Protein AF-A0A183UUK5-F1 (afdb_monomer_lite)

Radius of gyration: 87.56 Å; chains: 1; bounding box: 148×30×234 Å

Organism: Toxocara canis (NCBI:txid6265)

Sequence (221 aa):
MSVSIHEMRNRLSPSQFQLQRLLDAFEKEQKSYGDESKRSIQVLEDKCKQFADKQAILQTTLAERDAEIQALKAQLHDQITLKEQLRRTETKLDMQILENKSKADQIRVLTEQAEVVKKQHESEIRQKEELAKKQADLDKCSNFHDEILKAEQRIEEIRLERDEVRSTLSKVPTCVICLDKRPQMLYMPCSHFICCEGCGNRFDHCPTCRQKICGKITVYQ

Secondary structure (DSSP, 8-state):
----TTSTTS---HHHHHHHHHHHHHHHHHHHHHHHHHHHHHHHHHHHHHHHHHHHHHHHHHHHHHHHHHHHHHHHHHHHHHHHHHHHHHHHHHHHHHHHHHHHHHHHHHHHHHHHHHHHHHHHHHHHHHHHHHHHHHHHHHHHHHHHHHHHHHHHHHHHHHHHHHHHHHTS---TTTSSSPP-EEEETTTEEEE-HHHHTT-SB-TTT-PBPSEEEEPP-

Foldseek 3Di:
DDDDPVPVVPDDDPVRVVVVVVVVVVVVVVVVVVVVVVVVVVVVVVVVVVVVVVVVVVVVVVVVVVVVVVVVVVVVVVVVVVVVVVVVVVVVVVVVVVVVVVVVVVVVVVVVVVVVVVVVVVVVVVVVVVVVVVVVVVVVVVVVVVVVVVVVVVVVVVVVVVVVVVVVVVPQQAAPPPSPHHFFKAFPPVRDRHHHPVPPVPDQADPPPRHGGPDIGGHDD

Structure (mmCIF, N/CA/C/O backbone):
data_AF-A0A183UUK5-F1
#
_entry.id   AF-A0A183UUK5-F1
#
loop_
_atom_site.group_PDB
_atom_site.id
_atom_site.type_symbol
_atom_site.label_atom_id
_atom_site.label_alt_id
_atom_site.label_comp_id
_atom_site.label_asym_id
_atom_site.label_entity_id
_atom_site.label_seq_id
_atom_site.pdbx_PDB_ins_code
_atom_site.Cartn_x
_atom_site.Cartn_y
_atom_site.Cartn_z
_atom_site.occupancy
_atom_site.B_iso_or_equiv
_atom_site.auth_seq_id
_atom_site.auth_comp_id
_atom_site.auth_asym_id
_atom_site.auth_atom_id
_atom_site.pdbx_PDB_model_num
ATOM 1 N N . MET A 1 1 ? 80.970 -22.989 -120.927 1.00 38.00 1 MET A N 1
ATOM 2 C CA . MET A 1 1 ? 81.709 -21.992 -120.128 1.00 38.00 1 MET A CA 1
ATOM 3 C C . MET A 1 1 ? 80.729 -21.346 -119.173 1.00 38.00 1 MET A C 1
ATOM 5 O O . MET A 1 1 ? 79.837 -20.625 -119.592 1.00 38.00 1 MET A O 1
ATOM 9 N N . SER A 1 2 ? 80.829 -21.758 -117.917 1.00 46.56 2 SER A N 1
ATOM 10 C CA . SER A 1 2 ? 80.034 -21.338 -116.770 1.00 46.56 2 SER A CA 1
ATOM 11 C C . SER A 1 2 ? 80.394 -19.914 -116.358 1.00 46.56 2 SER A C 1
ATOM 13 O O . SER A 1 2 ? 81.530 -19.678 -115.955 1.00 46.56 2 SER A O 1
ATOM 15 N N . VAL A 1 3 ? 79.431 -18.997 -116.398 1.00 41.12 3 VAL A N 1
ATOM 16 C CA . VAL A 1 3 ? 79.519 -17.756 -115.622 1.00 41.12 3 VAL A CA 1
ATOM 17 C C . VAL A 1 3 ? 78.605 -17.950 -114.422 1.00 41.12 3 VAL A C 1
ATOM 19 O O . VAL A 1 3 ? 77.384 -18.016 -114.550 1.00 41.12 3 VAL A O 1
ATOM 22 N N . SER A 1 4 ? 79.227 -18.179 -113.269 1.00 44.28 4 SER A N 1
ATOM 23 C CA . SER A 1 4 ? 78.547 -18.439 -112.006 1.00 44.28 4 SER A CA 1
ATOM 24 C C . SER A 1 4 ? 77.639 -17.266 -111.640 1.00 44.28 4 SER A C 1
ATOM 26 O O . SER A 1 4 ? 78.076 -16.119 -111.599 1.00 44.28 4 SER A O 1
ATOM 28 N N . ILE A 1 5 ? 76.403 -17.577 -111.237 1.00 48.94 5 ILE A N 1
ATOM 29 C CA . ILE A 1 5 ? 75.431 -16.663 -110.596 1.00 48.94 5 ILE A CA 1
ATOM 30 C C . ILE A 1 5 ? 76.047 -15.929 -109.377 1.00 48.94 5 ILE A C 1
ATOM 32 O O . ILE A 1 5 ? 75.537 -14.913 -108.911 1.00 48.94 5 ILE A O 1
ATOM 36 N N . HIS A 1 6 ? 77.206 -16.396 -108.904 1.00 47.75 6 HIS A N 1
ATOM 37 C CA . HIS A 1 6 ? 78.015 -15.782 -107.863 1.00 47.75 6 HIS A CA 1
ATOM 38 C C . HIS A 1 6 ? 78.769 -14.493 -108.281 1.00 47.75 6 HIS A C 1
ATOM 40 O O . HIS A 1 6 ? 79.137 -13.718 -107.399 1.00 47.75 6 HIS A O 1
ATOM 46 N N . GLU A 1 7 ? 78.968 -14.205 -109.577 1.00 45.00 7 GLU A N 1
ATOM 47 C CA . GLU A 1 7 ? 79.716 -13.015 -110.044 1.00 45.00 7 GLU A CA 1
ATOM 48 C C . GLU A 1 7 ? 78.840 -11.798 -110.396 1.00 45.00 7 GLU A C 1
ATOM 50 O O . GLU A 1 7 ? 79.338 -10.673 -110.426 1.00 45.00 7 GLU A O 1
ATOM 55 N N . MET A 1 8 ? 77.523 -11.960 -110.574 1.00 43.97 8 MET A N 1
ATOM 56 C CA . MET A 1 8 ? 76.613 -10.818 -110.799 1.00 43.97 8 MET A CA 1
ATOM 57 C C . MET A 1 8 ? 76.256 -10.048 -109.521 1.00 43.97 8 MET A C 1
ATOM 59 O O . MET A 1 8 ? 75.675 -8.969 -109.593 1.00 43.97 8 MET A O 1
ATOM 63 N N . ARG A 1 9 ? 76.629 -10.557 -108.340 1.00 50.81 9 ARG A N 1
ATOM 64 C CA . ARG A 1 9 ? 76.385 -9.870 -107.063 1.00 50.81 9 ARG A CA 1
ATOM 65 C C . ARG A 1 9 ? 77.371 -8.736 -106.760 1.00 50.81 9 ARG A C 1
ATOM 67 O O . ARG A 1 9 ? 77.184 -8.063 -105.756 1.00 50.81 9 ARG A O 1
ATOM 74 N N . ASN A 1 10 ? 78.395 -8.513 -107.593 1.00 55.62 10 ASN A N 1
ATOM 75 C CA . ASN A 1 10 ? 79.552 -7.700 -107.202 1.00 55.62 10 ASN A CA 1
ATOM 76 C C . ASN A 1 10 ? 80.013 -6.644 -108.225 1.00 55.62 10 ASN A C 1
ATOM 78 O O . ASN A 1 10 ? 81.209 -6.474 -108.447 1.00 55.62 10 ASN A O 1
ATOM 82 N N . ARG A 1 11 ? 79.085 -5.879 -108.819 1.00 56.00 11 ARG A N 1
ATOM 83 C CA . ARG A 1 11 ? 79.399 -4.574 -109.444 1.00 56.00 11 ARG A CA 1
ATOM 84 C C . ARG A 1 11 ? 78.270 -3.565 -109.229 1.00 56.00 11 ARG A C 1
ATOM 86 O O . ARG A 1 11 ? 77.665 -3.088 -110.181 1.00 56.00 11 ARG A O 1
ATOM 93 N N . LEU A 1 12 ? 77.989 -3.243 -107.970 1.00 55.25 12 LEU A N 1
ATOM 94 C CA . LEU A 1 12 ? 77.285 -1.999 -107.658 1.00 55.25 12 LEU A CA 1
ATOM 95 C C . LEU A 1 12 ? 78.269 -0.839 -107.883 1.00 55.25 12 LEU A C 1
ATOM 97 O O . LEU A 1 12 ? 79.425 -0.915 -107.455 1.00 55.25 12 LEU A O 1
ATOM 101 N N . SER A 1 13 ? 77.844 0.224 -108.567 1.00 60.91 13 SER A N 1
ATOM 102 C CA . SER A 1 13 ? 78.657 1.441 -108.690 1.00 60.91 13 SER A CA 1
ATOM 103 C C . SER A 1 13 ? 78.898 2.065 -107.300 1.00 60.91 13 SER A C 1
ATOM 105 O O . SER A 1 13 ? 78.091 1.859 -106.388 1.00 60.91 13 SER A O 1
ATOM 107 N N . PRO A 1 14 ? 79.955 2.878 -107.104 1.00 66.56 14 PRO A N 1
ATOM 108 C CA . PRO A 1 14 ? 80.175 3.597 -105.842 1.00 66.56 14 PRO A CA 1
ATOM 109 C C . PRO A 1 14 ? 78.941 4.385 -105.364 1.00 66.56 14 PRO A C 1
ATOM 111 O O . PRO A 1 14 ? 78.671 4.451 -104.167 1.00 66.56 14 PRO A O 1
ATOM 114 N N . SER A 1 15 ? 78.146 4.908 -106.305 1.00 66.88 15 SER A N 1
ATOM 115 C CA . SER A 1 15 ? 76.872 5.582 -106.040 1.00 66.88 15 SER A CA 1
ATOM 116 C C . SER A 1 15 ? 75.741 4.636 -105.600 1.00 66.88 15 SER A C 1
ATOM 118 O O . SER A 1 15 ? 74.946 5.007 -104.741 1.00 66.88 15 SER A O 1
ATOM 120 N N . GLN A 1 16 ? 75.675 3.403 -106.114 1.00 67.62 16 GLN A N 1
ATOM 121 C CA . GLN A 1 16 ? 74.671 2.409 -105.707 1.00 67.62 16 GLN A CA 1
ATOM 122 C C . GLN A 1 16 ? 74.942 1.834 -104.305 1.00 67.62 16 GLN A C 1
ATOM 124 O O . GLN A 1 16 ? 74.002 1.624 -103.543 1.00 67.62 16 GLN A O 1
ATOM 129 N N . PHE A 1 17 ? 76.208 1.645 -103.914 1.00 73.81 17 PHE A N 1
ATOM 130 C CA . PHE A 1 17 ? 76.562 1.258 -102.538 1.00 73.81 17 PHE A CA 1
ATOM 131 C C . PHE A 1 17 ? 76.235 2.351 -101.510 1.00 73.81 17 PHE A C 1
ATOM 133 O O . PHE A 1 17 ? 75.795 2.048 -100.400 1.00 73.81 17 PHE A O 1
ATOM 140 N N . GLN A 1 18 ? 76.446 3.622 -101.866 1.00 77.06 18 GLN A N 1
ATOM 141 C CA . GLN A 1 18 ? 76.052 4.753 -101.021 1.00 77.06 18 GLN A CA 1
ATOM 142 C C . GLN A 1 18 ? 74.531 4.822 -100.848 1.00 77.06 18 GLN A C 1
ATOM 144 O O . GLN A 1 18 ? 74.064 5.010 -99.727 1.00 77.06 18 GLN A O 1
ATOM 149 N N . LEU A 1 19 ? 73.766 4.600 -101.922 1.00 79.25 19 LEU A N 1
ATOM 150 C CA . LEU A 1 19 ? 72.306 4.552 -101.861 1.00 79.25 19 LEU A CA 1
ATOM 151 C C . LEU A 1 19 ? 71.802 3.392 -100.987 1.00 79.25 19 LEU A C 1
ATOM 153 O O . LEU A 1 19 ? 70.944 3.617 -100.141 1.00 79.25 19 LEU A O 1
ATOM 157 N N . GLN A 1 20 ? 72.373 2.188 -101.116 1.00 81.69 20 GLN A N 1
ATOM 158 C CA . GLN A 1 20 ? 71.988 1.042 -100.281 1.00 81.69 20 GLN A CA 1
ATOM 159 C C . GLN A 1 20 ? 72.259 1.297 -98.792 1.00 81.69 20 GLN A C 1
ATOM 161 O O . GLN A 1 20 ? 71.397 1.039 -97.964 1.00 81.69 20 GLN A O 1
ATOM 166 N N . ARG A 1 21 ? 73.411 1.882 -98.433 1.00 84.00 21 ARG A N 1
ATOM 167 C CA . ARG A 1 21 ? 73.708 2.243 -97.033 1.00 84.00 21 ARG A CA 1
ATOM 168 C C . ARG A 1 21 ? 72.746 3.285 -96.466 1.00 84.00 21 ARG A C 1
ATOM 170 O O . ARG A 1 21 ? 72.456 3.242 -95.275 1.00 84.00 21 ARG A O 1
ATOM 177 N N . LEU A 1 22 ? 72.303 4.237 -97.290 1.00 84.56 22 LEU A N 1
ATOM 178 C CA . LEU A 1 22 ? 71.309 5.233 -96.889 1.00 84.56 22 LEU A CA 1
ATOM 179 C C . LEU A 1 22 ? 69.930 4.595 -96.694 1.00 84.56 22 LEU A C 1
ATOM 181 O O . LEU A 1 22 ? 69.265 4.918 -95.716 1.00 84.56 22 LEU A O 1
ATOM 185 N N . LEU A 1 23 ? 69.533 3.664 -97.566 1.00 84.38 23 LEU A N 1
ATOM 186 C CA . LEU A 1 23 ? 68.300 2.888 -97.408 1.00 84.38 23 LEU A CA 1
ATOM 187 C C . LEU A 1 23 ? 68.343 2.023 -96.143 1.00 84.38 23 LEU A C 1
ATOM 189 O O . LEU A 1 23 ? 67.435 2.117 -95.327 1.00 84.38 23 LEU A O 1
ATOM 193 N N . ASP A 1 24 ? 69.430 1.283 -95.908 1.00 86.94 24 ASP A N 1
ATOM 194 C CA . ASP A 1 24 ? 69.596 0.456 -94.705 1.00 86.94 24 ASP A CA 1
ATOM 195 C C . ASP A 1 24 ? 69.591 1.311 -93.418 1.00 86.94 24 ASP A C 1
ATOM 197 O O . ASP A 1 24 ? 69.049 0.907 -92.386 1.00 86.94 24 ASP A O 1
ATOM 201 N N . ALA A 1 25 ? 70.193 2.508 -93.457 1.00 84.88 25 ALA A N 1
ATOM 202 C CA . ALA A 1 25 ? 70.169 3.453 -92.341 1.00 84.88 25 ALA A CA 1
ATOM 203 C C . ALA A 1 25 ? 68.757 4.005 -92.093 1.00 84.88 25 ALA A C 1
ATOM 205 O O . ALA A 1 25 ? 68.321 4.045 -90.944 1.00 84.88 25 ALA A O 1
ATOM 206 N N . PHE A 1 26 ? 68.032 4.362 -93.156 1.00 87.69 26 PHE A N 1
ATOM 207 C CA . PHE A 1 26 ? 66.651 4.832 -93.074 1.00 87.69 26 PHE A CA 1
ATOM 208 C C . PHE A 1 26 ? 65.708 3.739 -92.553 1.00 87.69 26 PHE A C 1
ATOM 210 O O . PHE A 1 26 ? 64.918 3.992 -91.649 1.00 87.69 26 PHE A O 1
ATOM 217 N N . GLU A 1 27 ? 65.837 2.501 -93.035 1.00 87.06 27 GLU A N 1
ATOM 218 C CA . GLU A 1 27 ? 65.074 1.349 -92.538 1.00 87.06 27 GLU A CA 1
ATOM 219 C C . GLU A 1 27 ? 65.375 1.063 -91.060 1.00 87.06 27 GLU A C 1
ATOM 221 O O . GLU A 1 27 ? 64.469 0.769 -90.274 1.00 87.06 27 GLU A O 1
ATOM 226 N N . LYS A 1 28 ? 66.640 1.194 -90.642 1.00 87.88 28 LYS A N 1
ATOM 227 C CA . LYS A 1 28 ? 67.042 1.037 -89.240 1.00 87.88 28 LYS A CA 1
ATOM 228 C C . LYS A 1 28 ? 66.486 2.150 -88.352 1.00 87.88 28 LYS A C 1
ATOM 230 O O . LYS A 1 28 ? 66.013 1.851 -87.255 1.00 87.88 28 LYS A O 1
ATOM 235 N N . GLU A 1 29 ? 66.524 3.404 -88.796 1.00 88.31 29 GLU A N 1
ATOM 236 C CA . GLU A 1 29 ? 65.922 4.533 -88.076 1.00 88.31 29 GLU A CA 1
ATOM 237 C C . GLU A 1 29 ? 64.401 4.396 -87.993 1.00 88.31 29 GLU A C 1
ATOM 239 O O . GLU A 1 29 ? 63.836 4.550 -86.911 1.00 88.31 29 GLU A O 1
ATOM 244 N N . GLN A 1 30 ? 63.739 4.009 -89.085 1.00 89.69 30 GLN A N 1
ATOM 245 C CA . GLN A 1 30 ? 62.299 3.763 -89.118 1.00 89.69 30 GLN A CA 1
ATOM 246 C C . GLN A 1 30 ? 61.900 2.634 -88.159 1.00 89.69 30 GLN A C 1
ATOM 248 O O . GLN A 1 30 ? 60.928 2.767 -87.412 1.00 89.69 30 GLN A O 1
ATOM 253 N N . LYS A 1 31 ? 62.672 1.541 -88.124 1.00 89.06 31 LYS A N 1
ATOM 254 C CA . LYS A 1 31 ? 62.464 0.443 -87.172 1.00 89.06 31 LYS A CA 1
ATOM 255 C C . LYS A 1 31 ? 62.700 0.893 -85.729 1.00 89.06 31 LYS A C 1
ATOM 257 O O . LYS A 1 31 ? 61.863 0.624 -84.875 1.00 89.06 31 LYS A O 1
ATOM 262 N N . SER A 1 32 ? 63.786 1.622 -85.465 1.00 91.06 32 SER A N 1
ATOM 263 C CA . SER A 1 32 ? 64.104 2.154 -84.133 1.00 91.06 32 SER A CA 1
ATOM 264 C C . SER A 1 32 ? 63.022 3.108 -83.621 1.00 91.06 32 SER A C 1
ATOM 266 O O . SER A 1 32 ? 62.626 3.019 -82.461 1.00 91.06 32 SER A O 1
ATOM 268 N N . TYR A 1 33 ? 62.517 3.997 -84.478 1.00 91.19 33 TYR A N 1
ATOM 269 C CA . TYR A 1 33 ? 61.414 4.898 -84.152 1.00 91.19 33 TYR A CA 1
ATOM 270 C C . TYR A 1 33 ? 60.112 4.127 -83.900 1.00 91.19 33 TYR A C 1
ATOM 272 O O . TYR A 1 33 ? 59.405 4.402 -82.931 1.00 91.19 33 TYR A O 1
ATOM 280 N N . GLY A 1 34 ? 59.811 3.123 -84.730 1.00 90.00 34 GLY A N 1
ATOM 281 C CA . GLY A 1 34 ? 58.655 2.248 -84.541 1.00 90.00 34 GLY A CA 1
ATOM 282 C C . GLY A 1 34 ? 58.702 1.470 -83.222 1.00 90.00 34 GLY A C 1
ATOM 283 O O . GLY A 1 34 ? 57.688 1.373 -82.531 1.00 90.00 34 GLY A O 1
ATOM 284 N N . ASP A 1 35 ? 59.871 0.958 -82.838 1.00 92.81 35 ASP A N 1
ATOM 285 C CA . ASP A 1 35 ? 60.064 0.240 -81.575 1.00 92.81 35 ASP A CA 1
ATOM 286 C C . ASP A 1 35 ? 59.966 1.187 -80.361 1.00 92.81 35 ASP A C 1
ATOM 288 O O . ASP A 1 35 ? 59.345 0.840 -79.355 1.00 92.81 35 ASP A O 1
ATOM 292 N N . GLU A 1 36 ? 60.493 2.412 -80.456 1.00 93.19 36 GLU A N 1
ATOM 293 C CA . GLU A 1 36 ? 60.356 3.438 -79.409 1.00 93.19 36 GLU A CA 1
ATOM 294 C C . GLU A 1 36 ? 58.908 3.921 -79.239 1.00 93.19 36 GLU A C 1
ATOM 296 O O . GLU A 1 36 ? 58.420 4.075 -78.115 1.00 93.19 36 GLU A O 1
ATOM 301 N N . SER A 1 37 ? 58.189 4.099 -80.349 1.00 93.31 37 SER A N 1
ATOM 302 C CA . SER A 1 37 ? 56.766 4.444 -80.349 1.00 93.31 37 SER A CA 1
ATOM 303 C C . SER A 1 37 ? 55.929 3.350 -79.681 1.00 93.31 37 SER A C 1
ATOM 305 O O . SER A 1 37 ? 55.140 3.649 -78.785 1.00 93.31 37 SER A O 1
ATOM 307 N N . LYS A 1 38 ? 56.165 2.071 -80.014 1.00 94.31 38 LYS A N 1
ATOM 308 C CA . LYS A 1 38 ? 55.502 0.931 -79.355 1.00 94.31 38 LYS A CA 1
ATOM 309 C C . LYS A 1 38 ? 55.792 0.879 -77.858 1.00 94.31 38 LYS A C 1
ATOM 311 O O . LYS A 1 38 ? 54.866 0.683 -77.077 1.00 94.31 38 LYS A O 1
ATOM 316 N N . ARG A 1 39 ? 57.049 1.091 -77.444 1.00 94.75 39 ARG A N 1
ATOM 317 C CA . ARG A 1 39 ? 57.417 1.163 -76.017 1.00 94.75 39 ARG A CA 1
ATOM 318 C C . ARG A 1 39 ? 56.682 2.298 -75.304 1.00 94.75 39 ARG A C 1
ATOM 320 O O . ARG A 1 39 ? 56.156 2.091 -74.216 1.00 94.75 39 ARG A O 1
ATOM 327 N N . SER A 1 40 ? 56.592 3.466 -75.935 1.00 94.75 40 SER A N 1
ATOM 328 C CA . SER A 1 40 ? 55.885 4.625 -75.381 1.00 94.75 40 SER A CA 1
ATOM 329 C C . SER A 1 40 ? 54.381 4.371 -75.233 1.00 94.75 40 SER A C 1
ATOM 331 O O . SER A 1 40 ? 53.809 4.684 -74.189 1.00 94.75 40 SER A O 1
ATOM 333 N N . ILE A 1 41 ? 53.750 3.758 -76.240 1.00 94.81 41 ILE A N 1
ATOM 334 C CA . ILE A 1 41 ? 52.334 3.364 -76.202 1.00 94.81 41 ILE A CA 1
ATOM 335 C C . ILE A 1 41 ? 52.098 2.340 -75.089 1.00 94.81 41 ILE A C 1
ATOM 337 O O . ILE A 1 41 ? 51.218 2.558 -74.261 1.00 94.81 41 ILE A O 1
ATOM 341 N N . GLN A 1 42 ? 52.930 1.297 -74.989 1.00 95.94 42 GLN A N 1
ATOM 342 C CA . GLN A 1 42 ? 52.806 0.281 -73.939 1.00 95.94 42 GLN A CA 1
ATOM 343 C C . GLN A 1 42 ? 52.870 0.896 -72.533 1.00 95.94 42 GLN A C 1
ATOM 345 O O . GLN A 1 42 ? 52.052 0.574 -71.677 1.00 95.94 42 GLN A O 1
ATOM 350 N N . VAL A 1 43 ? 53.791 1.836 -72.295 1.00 96.44 43 VAL A N 1
ATOM 351 C CA . VAL A 1 43 ? 53.903 2.533 -71.002 1.00 96.44 43 VAL A CA 1
ATOM 352 C C . VAL A 1 43 ? 52.647 3.352 -70.685 1.00 96.44 43 VAL A C 1
ATOM 354 O O . VAL A 1 43 ? 52.238 3.427 -69.524 1.00 96.44 43 VAL A O 1
ATOM 357 N N . LEU A 1 44 ? 52.037 3.994 -71.685 1.00 95.31 44 LEU A N 1
ATOM 358 C CA . LEU A 1 44 ? 50.787 4.733 -71.496 1.00 95.31 44 LEU A CA 1
ATOM 359 C C . LEU A 1 44 ? 49.615 3.787 -71.217 1.00 95.31 44 LEU A C 1
ATOM 361 O O . LEU A 1 44 ? 48.851 4.048 -70.291 1.00 95.31 44 LEU A O 1
ATOM 365 N N . GLU A 1 45 ? 49.509 2.676 -71.944 1.00 96.06 45 GLU A N 1
ATOM 366 C CA . GLU A 1 45 ? 48.494 1.645 -71.707 1.00 96.06 45 GLU A CA 1
ATOM 367 C C . GLU A 1 45 ? 48.604 1.050 -70.299 1.00 96.06 45 GLU A C 1
ATOM 369 O O . GLU A 1 45 ? 47.599 0.934 -69.595 1.00 96.06 45 GLU A O 1
ATOM 374 N N . ASP A 1 46 ? 49.821 0.733 -69.852 1.00 96.31 46 ASP A N 1
ATOM 375 C CA . ASP A 1 46 ? 50.070 0.199 -68.513 1.00 96.31 46 ASP A CA 1
ATOM 376 C C . ASP A 1 46 ? 49.697 1.217 -67.429 1.00 96.31 46 ASP A C 1
ATOM 378 O O . ASP A 1 46 ? 49.086 0.859 -66.420 1.00 96.31 46 ASP A O 1
ATOM 382 N N . LYS A 1 47 ? 49.989 2.508 -67.644 1.00 96.94 47 LYS A N 1
ATOM 383 C CA . LYS A 1 47 ? 49.535 3.580 -66.747 1.00 96.94 47 LYS A CA 1
ATOM 384 C C . LYS A 1 47 ? 48.013 3.687 -66.728 1.00 96.94 47 LYS A C 1
ATOM 386 O O . LYS A 1 47 ? 47.442 3.775 -65.645 1.00 96.94 47 LYS A O 1
ATOM 391 N N . CYS A 1 48 ? 47.351 3.659 -67.884 1.00 96.31 48 CYS A N 1
ATOM 392 C CA . CYS A 1 48 ? 45.890 3.694 -67.972 1.00 96.31 48 CYS A CA 1
ATOM 393 C C . CYS A 1 48 ? 45.248 2.522 -67.219 1.00 96.31 48 CYS A C 1
ATOM 395 O O . CYS A 1 48 ? 44.303 2.746 -66.464 1.00 96.31 48 CYS A O 1
ATOM 397 N N . LYS A 1 49 ? 45.796 1.306 -67.346 1.00 96.62 49 LYS A N 1
ATOM 398 C CA . L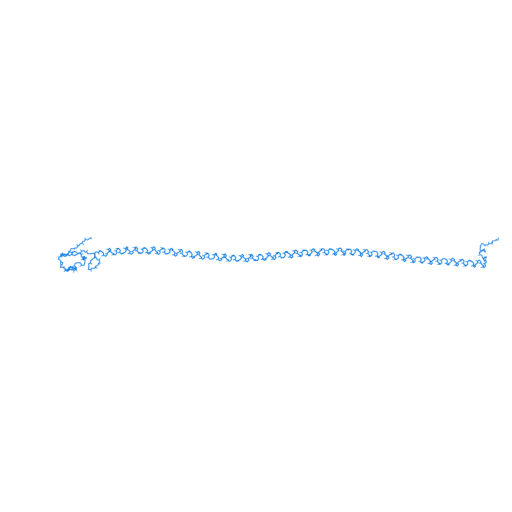YS A 1 49 ? 45.360 0.139 -66.561 1.00 96.62 49 LYS A CA 1
ATOM 399 C C . LYS A 1 49 ? 45.540 0.370 -65.064 1.00 96.62 49 LYS A C 1
ATOM 401 O O . LYS A 1 49 ? 44.579 0.246 -64.319 1.00 96.62 49 LYS A O 1
ATOM 406 N N . GLN A 1 50 ? 46.718 0.822 -64.631 1.00 96.50 50 GLN A N 1
ATOM 407 C CA . GLN A 1 50 ? 46.965 1.124 -63.216 1.00 96.50 50 GLN A CA 1
ATOM 408 C C . GLN A 1 50 ? 46.017 2.196 -62.657 1.00 96.50 50 GLN A C 1
ATOM 410 O O . GLN A 1 50 ? 45.629 2.121 -61.491 1.00 96.50 50 GLN A O 1
ATOM 415 N N . PHE A 1 51 ? 45.655 3.208 -63.450 1.00 97.19 51 PHE A N 1
ATOM 416 C CA . PHE A 1 51 ? 44.657 4.201 -63.049 1.00 97.19 51 PHE A CA 1
ATOM 417 C C . PHE A 1 51 ? 43.264 3.584 -62.922 1.00 97.19 51 PHE A C 1
ATOM 419 O O . PHE A 1 51 ? 42.600 3.843 -61.921 1.00 97.19 51 PHE A O 1
ATOM 426 N N . ALA A 1 52 ? 42.849 2.753 -63.881 1.00 96.38 52 ALA A N 1
ATOM 427 C CA . ALA A 1 52 ? 41.569 2.052 -63.830 1.00 96.38 52 ALA A CA 1
ATOM 428 C C . ALA A 1 52 ? 41.487 1.108 -62.618 1.00 96.38 52 ALA A C 1
ATOM 430 O O . ALA A 1 52 ? 40.502 1.149 -61.885 1.00 96.38 52 ALA A O 1
ATOM 431 N N . ASP A 1 53 ? 42.546 0.343 -62.343 1.00 96.44 53 ASP A N 1
ATOM 432 C CA . ASP A 1 53 ? 42.622 -0.559 -61.190 1.00 96.44 53 ASP A CA 1
ATOM 433 C C . ASP A 1 53 ? 42.536 0.220 -59.871 1.00 96.44 53 ASP A C 1
ATOM 435 O O . ASP A 1 53 ? 41.750 -0.118 -58.986 1.00 96.44 53 ASP A O 1
ATOM 439 N N . LYS A 1 54 ? 43.292 1.322 -59.743 1.00 96.94 54 LYS A N 1
ATOM 440 C CA . LYS A 1 54 ? 43.212 2.206 -58.568 1.00 96.94 54 LYS A CA 1
ATOM 441 C C . LYS A 1 54 ? 41.825 2.819 -58.414 1.00 96.94 54 LYS A C 1
ATOM 443 O O . LYS A 1 54 ? 41.318 2.891 -57.298 1.00 96.94 54 LYS A O 1
ATOM 448 N N . GLN A 1 55 ? 41.212 3.256 -59.511 1.00 97.25 55 GLN A N 1
ATOM 449 C CA . GLN A 1 55 ? 39.863 3.810 -59.498 1.00 97.25 55 GLN A CA 1
ATOM 450 C C . GLN A 1 55 ? 38.837 2.761 -59.055 1.00 97.25 55 GLN A C 1
ATOM 452 O O . GLN A 1 55 ? 37.984 3.077 -58.229 1.00 97.25 55 GLN A O 1
ATOM 457 N N . ALA A 1 56 ? 38.950 1.520 -59.531 1.00 97.19 56 ALA A N 1
ATOM 458 C CA . ALA A 1 56 ? 38.085 0.417 -59.127 1.00 97.19 56 ALA A CA 1
ATOM 459 C C . ALA A 1 56 ? 38.238 0.088 -57.633 1.00 97.19 56 ALA A C 1
ATOM 461 O O . ALA A 1 56 ? 37.239 -0.053 -56.932 1.00 97.19 56 ALA A O 1
ATOM 462 N N . ILE A 1 57 ? 39.473 0.040 -57.117 1.00 97.44 57 ILE A N 1
ATOM 463 C CA . ILE A 1 57 ? 39.729 -0.167 -55.681 1.00 97.44 57 ILE A CA 1
ATOM 464 C C . ILE A 1 57 ? 39.075 0.946 -54.857 1.00 97.44 57 ILE A C 1
ATOM 466 O O . ILE A 1 57 ? 38.352 0.657 -53.907 1.00 97.44 57 ILE A O 1
ATOM 470 N N . LEU A 1 58 ? 39.278 2.211 -55.241 1.00 97.31 58 LEU A N 1
ATOM 471 C CA . LEU A 1 58 ? 38.683 3.351 -54.539 1.00 97.31 58 LEU A CA 1
ATOM 472 C C . LEU A 1 58 ? 37.151 3.311 -54.566 1.00 97.31 58 LEU A C 1
ATOM 474 O O . LEU A 1 58 ? 36.528 3.611 -53.552 1.00 97.31 58 LEU A O 1
ATOM 478 N N . GLN A 1 59 ? 36.540 2.920 -55.687 1.00 97.44 59 GLN A N 1
ATOM 479 C CA . GLN A 1 59 ? 35.086 2.764 -55.791 1.00 97.44 59 GLN A CA 1
ATOM 480 C C . GLN A 1 59 ? 34.558 1.674 -54.855 1.00 97.44 59 GLN A C 1
ATOM 482 O O . GLN A 1 59 ? 33.573 1.904 -54.156 1.00 97.44 59 GLN A O 1
ATOM 487 N N . THR A 1 60 ? 35.233 0.526 -54.786 1.00 97.62 60 THR A N 1
ATOM 488 C CA . THR A 1 60 ? 34.873 -0.550 -53.853 1.00 97.62 60 THR A CA 1
ATOM 489 C C . THR A 1 60 ? 35.006 -0.087 -52.404 1.00 97.62 60 THR A C 1
ATOM 491 O O . THR A 1 60 ? 34.071 -0.242 -51.625 1.00 97.62 60 THR A O 1
ATOM 494 N N . THR A 1 61 ? 36.118 0.563 -52.046 1.00 97.75 61 THR A N 1
ATOM 495 C CA . THR A 1 61 ? 36.318 1.093 -50.689 1.00 97.75 61 THR A CA 1
ATOM 496 C C . THR A 1 61 ? 35.276 2.152 -50.324 1.00 97.75 61 THR A C 1
ATOM 498 O O . THR A 1 61 ? 34.793 2.163 -49.194 1.00 97.75 61 THR A O 1
ATOM 501 N N . LEU A 1 62 ? 34.899 3.034 -51.255 1.00 97.69 62 LEU A N 1
ATOM 502 C CA . LEU A 1 62 ? 33.825 4.006 -51.033 1.00 97.69 62 LEU A CA 1
ATOM 503 C C . LEU A 1 62 ? 32.489 3.306 -50.770 1.00 97.69 62 LEU A C 1
ATOM 505 O O . LEU A 1 62 ? 31.827 3.636 -49.792 1.00 97.69 62 LEU A O 1
ATOM 509 N N . ALA A 1 63 ? 32.136 2.300 -51.574 1.00 97.50 63 ALA A N 1
ATOM 510 C CA . ALA A 1 63 ? 30.906 1.535 -51.384 1.00 97.50 63 ALA A CA 1
ATOM 511 C C . ALA A 1 63 ? 30.874 0.801 -50.029 1.00 97.50 63 ALA A C 1
ATOM 513 O O . ALA A 1 63 ? 29.849 0.804 -49.348 1.00 97.50 63 ALA A O 1
ATOM 514 N N . GLU A 1 64 ? 31.999 0.218 -49.603 1.00 97.94 64 GLU A N 1
ATOM 515 C CA . GLU A 1 64 ? 32.136 -0.409 -48.282 1.00 97.94 64 GLU A CA 1
ATOM 516 C C . GLU A 1 64 ? 31.948 0.603 -47.144 1.00 97.94 64 GLU A C 1
ATOM 518 O O . GLU A 1 64 ? 31.220 0.334 -46.187 1.00 97.94 64 GLU A O 1
ATOM 523 N N . ARG A 1 65 ? 32.569 1.786 -47.250 1.00 98.00 65 ARG A N 1
ATOM 524 C CA . ARG A 1 65 ? 32.429 2.858 -46.253 1.00 98.00 65 ARG A CA 1
ATOM 525 C C . ARG A 1 65 ? 31.009 3.424 -46.214 1.00 98.00 65 ARG A C 1
ATOM 527 O O . ARG A 1 65 ? 30.497 3.683 -45.128 1.00 98.00 65 ARG A O 1
ATOM 534 N N . ASP A 1 66 ? 30.348 3.572 -47.359 1.00 98.00 66 ASP A N 1
ATOM 535 C CA . ASP A 1 66 ? 28.950 4.008 -47.424 1.00 98.00 66 ASP A CA 1
ATOM 536 C C . ASP A 1 66 ? 28.010 2.991 -46.762 1.00 98.00 66 ASP A C 1
ATOM 538 O O . ASP A 1 66 ? 27.120 3.380 -46.000 1.00 98.00 66 ASP A O 1
ATOM 542 N N . ALA A 1 67 ? 28.235 1.693 -46.986 1.00 98.00 67 ALA A N 1
ATOM 543 C CA . ALA A 1 67 ? 27.488 0.631 -46.316 1.00 98.00 67 ALA A CA 1
ATOM 544 C C . ALA A 1 67 ? 27.699 0.659 -44.791 1.00 98.00 67 ALA A C 1
ATOM 546 O O . ALA A 1 67 ? 26.741 0.543 -44.024 1.00 98.00 67 ALA A O 1
ATOM 547 N N . GLU A 1 68 ? 28.934 0.887 -44.339 1.00 98.25 68 GLU A N 1
ATOM 548 C CA . GLU A 1 68 ? 29.269 1.032 -42.919 1.00 98.25 68 GLU A CA 1
ATOM 549 C C . GLU A 1 68 ? 28.576 2.252 -42.286 1.00 98.25 68 GLU A C 1
ATOM 551 O O . GLU A 1 68 ? 27.969 2.141 -41.219 1.00 98.25 68 GLU A O 1
ATOM 556 N N . ILE A 1 69 ? 28.567 3.401 -42.971 1.00 98.00 69 ILE A N 1
ATOM 557 C CA . ILE A 1 69 ? 27.844 4.603 -42.527 1.00 98.00 69 ILE A CA 1
ATOM 558 C C . ILE A 1 69 ? 26.343 4.325 -42.405 1.00 98.00 69 ILE A C 1
ATOM 560 O O . ILE A 1 69 ? 25.712 4.767 -41.442 1.00 98.00 69 ILE A O 1
ATOM 564 N N . GLN A 1 70 ? 25.747 3.614 -43.365 1.00 98.00 70 GLN A N 1
ATOM 565 C CA . GLN A 1 70 ? 24.329 3.251 -43.310 1.00 98.00 70 GLN A CA 1
ATOM 566 C C . GLN A 1 70 ? 24.025 2.326 -42.128 1.00 98.00 70 GLN A C 1
ATOM 568 O O . GLN A 1 70 ? 23.055 2.567 -41.406 1.00 98.00 70 GLN A O 1
ATOM 573 N N . ALA A 1 71 ? 24.877 1.330 -41.877 1.00 98.12 71 ALA A N 1
ATOM 574 C CA . ALA A 1 71 ? 24.737 0.434 -40.733 1.00 98.12 71 ALA A CA 1
ATOM 575 C C . ALA A 1 71 ? 24.830 1.193 -39.399 1.00 98.12 71 ALA A C 1
ATOM 577 O O . ALA A 1 71 ? 23.971 1.028 -38.532 1.00 98.12 71 ALA A O 1
ATOM 578 N N . LEU A 1 72 ? 25.811 2.088 -39.250 1.00 98.00 72 LEU A N 1
ATOM 579 C CA . LEU A 1 72 ? 25.963 2.914 -38.047 1.00 98.00 72 LEU A CA 1
ATOM 580 C C . LEU A 1 72 ? 24.781 3.872 -37.844 1.00 98.00 72 LEU A C 1
ATOM 582 O O . LEU A 1 72 ? 24.334 4.070 -36.715 1.00 98.00 72 LEU A O 1
ATOM 586 N N . LYS A 1 73 ? 24.229 4.443 -38.922 1.00 98.19 73 LYS A N 1
ATOM 587 C CA . LYS A 1 73 ? 23.016 5.276 -38.849 1.00 98.19 73 LYS A CA 1
ATOM 588 C C . LYS A 1 73 ? 21.807 4.483 -38.357 1.00 98.19 73 LYS A C 1
ATOM 590 O O . LYS A 1 73 ? 21.059 4.999 -37.527 1.00 98.19 73 LYS A O 1
ATOM 595 N N . ALA A 1 74 ? 21.627 3.253 -38.838 1.00 97.50 74 ALA A N 1
ATOM 596 C CA . ALA A 1 74 ? 20.559 2.372 -38.370 1.00 97.50 74 ALA A CA 1
ATOM 597 C C . ALA A 1 74 ? 20.726 2.049 -36.876 1.00 97.50 74 ALA A C 1
ATOM 599 O O . ALA A 1 74 ? 19.803 2.265 -36.095 1.00 97.50 74 ALA A O 1
ATOM 600 N N . GLN A 1 75 ? 21.936 1.670 -36.451 1.00 98.06 75 GLN A N 1
ATOM 601 C CA . GLN A 1 75 ? 22.237 1.414 -35.038 1.00 98.06 75 GLN A CA 1
ATOM 602 C C . GLN A 1 75 ? 21.973 2.636 -34.145 1.00 98.06 75 GLN A C 1
ATOM 604 O O . GLN A 1 75 ? 21.411 2.504 -33.058 1.00 98.06 75 GLN A O 1
ATOM 609 N N . LEU A 1 76 ? 22.350 3.838 -34.593 1.00 97.88 76 LEU A N 1
ATOM 610 C CA . LEU A 1 76 ? 22.087 5.071 -33.850 1.00 97.88 76 LEU A CA 1
ATOM 611 C C . LEU A 1 76 ? 20.582 5.336 -33.711 1.00 97.88 76 LEU A C 1
ATOM 613 O O . LEU A 1 76 ? 20.122 5.747 -32.645 1.00 97.88 76 LEU A O 1
ATOM 617 N N . HIS A 1 77 ? 19.807 5.088 -34.768 1.00 97.31 77 HIS A N 1
ATOM 618 C CA . HIS A 1 77 ? 18.354 5.220 -34.729 1.00 97.31 77 HIS A CA 1
ATOM 619 C C . HIS A 1 77 ? 17.713 4.247 -33.727 1.00 97.31 77 HIS A C 1
ATOM 621 O O . HIS A 1 77 ? 16.856 4.651 -32.931 1.00 97.31 77 HIS A O 1
ATOM 627 N N . ASP A 1 78 ? 18.179 2.999 -33.699 1.00 97.44 78 ASP A N 1
ATOM 628 C CA . ASP A 1 78 ? 17.723 1.994 -32.737 1.00 97.44 78 ASP A CA 1
ATOM 629 C C . ASP A 1 78 ? 18.056 2.409 -31.297 1.00 97.44 78 ASP A C 1
ATOM 631 O O . ASP A 1 78 ? 17.197 2.339 -30.416 1.00 97.44 78 ASP A O 1
ATOM 635 N N . GLN A 1 79 ? 19.264 2.931 -31.051 1.00 97.38 79 GLN A N 1
ATOM 636 C CA . GLN A 1 79 ? 19.648 3.448 -29.733 1.00 97.38 79 GLN A CA 1
ATOM 637 C C . GLN A 1 79 ? 18.775 4.624 -29.281 1.00 97.38 79 GLN A C 1
ATOM 639 O O . GLN A 1 79 ? 18.384 4.683 -28.114 1.00 97.38 79 GLN A O 1
ATOM 644 N N . ILE A 1 80 ? 18.443 5.552 -30.183 1.00 97.94 80 ILE A N 1
ATOM 645 C CA . ILE A 1 80 ? 17.533 6.668 -29.880 1.00 97.94 80 ILE A CA 1
ATOM 646 C C . ILE A 1 80 ? 16.153 6.128 -29.488 1.00 97.94 80 ILE A C 1
ATOM 648 O O . ILE A 1 80 ? 15.576 6.572 -28.493 1.00 97.94 80 ILE A O 1
ATOM 652 N N . THR A 1 81 ? 15.650 5.138 -30.227 1.00 97.69 81 THR A N 1
ATOM 653 C CA . THR A 1 81 ? 14.355 4.504 -29.956 1.00 97.69 81 THR A CA 1
ATOM 654 C C . THR A 1 81 ? 14.348 3.793 -28.604 1.00 97.69 81 THR A C 1
ATOM 656 O O . THR A 1 81 ? 13.433 4.002 -27.806 1.00 97.69 81 THR A O 1
ATOM 659 N N . LEU A 1 82 ? 15.388 3.012 -28.301 1.00 97.94 82 LEU A N 1
ATOM 660 C CA . LEU A 1 82 ? 15.553 2.339 -27.010 1.00 97.94 82 LEU A CA 1
ATOM 661 C C . LEU A 1 82 ? 15.635 3.337 -25.852 1.00 97.94 82 LEU A C 1
ATOM 663 O O . LEU A 1 82 ? 14.995 3.140 -24.822 1.00 97.94 82 LEU A O 1
ATOM 667 N N . LYS A 1 83 ? 16.371 4.439 -26.023 1.00 98.19 83 LYS A N 1
ATOM 668 C CA . LYS A 1 83 ? 16.485 5.491 -25.005 1.00 98.19 83 LYS A CA 1
ATOM 669 C C . LYS A 1 83 ? 15.140 6.162 -24.720 1.00 98.19 83 LYS A C 1
ATOM 671 O O . LYS A 1 83 ? 14.818 6.435 -23.567 1.00 98.19 83 LYS A O 1
ATOM 676 N N . GLU A 1 84 ? 14.340 6.404 -25.751 1.00 98.06 84 GLU A N 1
ATOM 677 C CA . GLU A 1 84 ? 12.995 6.960 -25.598 1.00 98.06 84 GLU A CA 1
ATOM 678 C C . GLU A 1 84 ? 12.037 5.959 -24.930 1.00 98.06 84 GLU A C 1
ATOM 680 O O . GLU A 1 84 ? 11.248 6.338 -24.063 1.00 98.06 84 GLU A O 1
ATOM 685 N N . GLN A 1 85 ? 12.127 4.669 -25.267 1.00 98.06 85 GLN A N 1
ATOM 686 C CA . GLN A 1 85 ? 11.381 3.620 -24.564 1.00 98.06 85 GLN A CA 1
ATOM 687 C C . GLN A 1 85 ? 11.759 3.561 -23.080 1.00 98.06 85 GLN A C 1
ATOM 689 O O . GLN A 1 85 ? 10.860 3.550 -22.237 1.00 98.06 85 GLN A O 1
ATOM 694 N N . LEU A 1 86 ? 13.058 3.603 -22.766 1.00 98.19 86 LEU A N 1
ATOM 695 C CA . LEU A 1 86 ? 13.561 3.632 -21.395 1.00 98.19 86 LEU A CA 1
ATOM 696 C C . LEU A 1 86 ? 12.988 4.830 -20.627 1.00 98.19 86 LEU A C 1
ATOM 698 O O . LEU A 1 86 ? 12.374 4.650 -19.577 1.00 98.19 86 LEU A O 1
ATOM 702 N N . ARG A 1 87 ? 13.059 6.033 -21.205 1.00 98.38 87 ARG A N 1
ATOM 703 C CA . ARG A 1 87 ? 12.500 7.252 -20.602 1.00 98.38 87 ARG A CA 1
ATOM 704 C C . ARG A 1 87 ? 11.000 7.130 -20.311 1.00 98.38 87 ARG A C 1
ATOM 706 O O . ARG A 1 87 ? 10.520 7.561 -19.260 1.00 98.38 87 ARG A O 1
ATOM 713 N N . ARG A 1 88 ? 10.234 6.533 -21.232 1.00 98.19 88 ARG A N 1
ATOM 714 C CA . ARG A 1 88 ? 8.797 6.275 -21.030 1.00 98.19 88 ARG A CA 1
ATOM 715 C C . ARG A 1 88 ? 8.558 5.286 -19.896 1.00 98.19 88 ARG A C 1
ATOM 717 O O . ARG A 1 88 ? 7.606 5.466 -19.141 1.00 98.19 88 ARG A O 1
ATOM 724 N N . THR A 1 89 ? 9.378 4.243 -19.782 1.00 97.44 89 THR A N 1
ATOM 725 C CA . THR A 1 89 ? 9.268 3.274 -18.684 1.00 97.44 89 THR A CA 1
ATOM 726 C C . THR A 1 89 ? 9.649 3.876 -17.337 1.00 97.44 89 THR A C 1
ATOM 728 O O . THR A 1 89 ? 8.911 3.668 -16.381 1.00 97.44 89 THR A O 1
ATOM 731 N N . GLU A 1 90 ? 10.706 4.688 -17.274 1.00 98.38 90 GLU A N 1
ATOM 732 C CA . GLU A 1 90 ? 11.109 5.425 -16.069 1.00 98.38 90 GLU A CA 1
ATOM 733 C C . GLU A 1 90 ? 9.975 6.335 -15.591 1.00 98.38 90 GLU A C 1
ATOM 735 O O . GLU A 1 90 ? 9.516 6.209 -14.462 1.00 98.38 90 GLU A O 1
ATOM 740 N N . THR A 1 91 ? 9.408 7.143 -16.494 1.00 97.75 91 THR A N 1
ATOM 741 C CA . THR A 1 91 ? 8.294 8.049 -16.158 1.00 97.75 91 THR A CA 1
ATOM 742 C C . THR A 1 91 ? 7.068 7.289 -15.630 1.00 97.75 91 THR A C 1
ATOM 744 O O . THR A 1 91 ? 6.399 7.736 -14.697 1.00 97.75 91 THR A O 1
ATOM 747 N N . LYS A 1 92 ? 6.751 6.123 -16.213 1.00 98.38 92 LYS A N 1
ATOM 748 C CA . LYS A 1 92 ? 5.656 5.265 -15.728 1.00 98.38 92 LYS A CA 1
ATOM 749 C C . LYS A 1 92 ? 5.950 4.710 -14.337 1.00 98.38 92 LYS A C 1
ATOM 751 O O . LYS A 1 92 ? 5.043 4.675 -13.509 1.00 98.38 92 LYS A O 1
ATOM 756 N N . LEU A 1 93 ? 7.185 4.276 -14.095 1.00 98.19 93 LEU A N 1
ATOM 757 C CA . LEU A 1 93 ? 7.601 3.738 -12.806 1.00 98.19 93 LEU A CA 1
ATOM 758 C C . LEU A 1 93 ? 7.567 4.822 -11.723 1.00 98.19 93 LEU A C 1
ATOM 760 O O . LEU A 1 93 ? 7.015 4.580 -10.655 1.00 98.19 93 LEU A O 1
ATOM 764 N N . ASP A 1 94 ? 8.047 6.029 -12.018 1.00 98.12 94 ASP A N 1
ATOM 765 C CA . ASP A 1 94 ? 7.987 7.173 -11.102 1.00 98.12 94 ASP A CA 1
ATOM 766 C C . ASP A 1 94 ? 6.544 7.516 -10.716 1.00 98.12 94 ASP A C 1
ATOM 768 O O . ASP A 1 94 ? 6.235 7.727 -9.540 1.00 98.12 94 ASP A O 1
ATOM 772 N N . MET A 1 95 ? 5.629 7.507 -11.691 1.00 98.12 95 MET A N 1
ATOM 773 C CA . MET A 1 95 ? 4.205 7.733 -11.439 1.00 98.12 95 MET A CA 1
ATOM 774 C C . MET A 1 95 ? 3.603 6.638 -10.544 1.00 98.12 95 MET A C 1
ATOM 776 O O . MET A 1 95 ? 2.868 6.951 -9.608 1.00 98.12 95 MET A O 1
ATOM 780 N N . GLN A 1 96 ? 3.953 5.368 -10.776 1.00 98.38 96 GLN A N 1
ATOM 781 C CA . GLN A 1 96 ? 3.529 4.253 -9.921 1.00 98.38 96 GLN A CA 1
ATOM 782 C C . GLN A 1 96 ? 4.107 4.352 -8.505 1.00 98.38 96 GLN A C 1
ATOM 784 O O . GLN A 1 96 ? 3.403 4.080 -7.534 1.00 98.38 96 GLN A O 1
ATOM 789 N N . ILE A 1 97 ? 5.370 4.759 -8.363 1.00 98.25 97 ILE A N 1
ATOM 790 C CA . ILE A 1 97 ? 6.005 4.985 -7.059 1.00 98.25 97 ILE A CA 1
ATOM 791 C C . ILE A 1 97 ? 5.262 6.086 -6.301 1.00 98.25 97 ILE A C 1
ATOM 793 O O . ILE A 1 97 ? 4.957 5.913 -5.119 1.00 98.25 97 ILE A O 1
ATOM 797 N N . LEU A 1 98 ? 4.928 7.193 -6.969 1.00 97.88 98 LEU A N 1
ATOM 798 C CA . LEU A 1 98 ? 4.189 8.296 -6.360 1.00 97.88 98 LEU A CA 1
ATOM 799 C C . LEU A 1 98 ? 2.786 7.860 -5.909 1.00 97.88 98 LEU A C 1
ATOM 801 O O . LEU A 1 98 ? 2.374 8.163 -4.788 1.00 97.88 98 LEU A O 1
ATOM 805 N N . GLU A 1 99 ? 2.076 7.109 -6.752 1.00 98.06 99 GLU A N 1
ATOM 806 C CA . GLU A 1 99 ? 0.760 6.558 -6.426 1.00 98.06 99 GLU A CA 1
ATOM 807 C C . GLU A 1 99 ? 0.834 5.596 -5.229 1.00 98.06 99 GLU A C 1
ATOM 809 O O . GLU A 1 99 ? 0.050 5.709 -4.284 1.00 98.06 99 GLU A O 1
ATOM 814 N N . ASN A 1 100 ? 1.811 4.686 -5.220 1.00 97.50 100 ASN A N 1
ATOM 815 C CA . ASN A 1 100 ? 2.021 3.748 -4.119 1.00 97.50 100 ASN A CA 1
ATOM 816 C C . ASN A 1 100 ? 2.387 4.463 -2.815 1.00 97.50 100 ASN A C 1
ATOM 818 O O . ASN A 1 100 ? 1.897 4.078 -1.754 1.00 97.50 100 ASN A O 1
ATOM 822 N N . LYS A 1 101 ? 3.187 5.533 -2.882 1.00 98.25 101 LYS A N 1
ATOM 823 C CA . LYS A 1 101 ? 3.500 6.371 -1.719 1.00 98.25 101 LYS A CA 1
ATOM 824 C C . LYS A 1 101 ? 2.241 7.034 -1.157 1.00 98.25 101 LYS A C 1
ATOM 826 O O . LYS A 1 101 ? 2.014 6.968 0.046 1.00 98.25 101 LYS A O 1
ATOM 831 N N . SER A 1 102 ? 1.385 7.585 -2.023 1.00 98.12 102 SER A N 1
ATOM 832 C CA . SER A 1 102 ? 0.100 8.165 -1.610 1.00 98.12 102 SER A CA 1
ATOM 833 C C . SER A 1 102 ? -0.812 7.129 -0.945 1.00 98.12 102 SER A C 1
ATOM 835 O O . SER A 1 102 ? -1.368 7.393 0.121 1.00 98.12 102 SER A O 1
ATOM 837 N N . LYS A 1 103 ? -0.921 5.923 -1.518 1.00 97.88 103 LYS A N 1
ATOM 838 C CA . LYS A 1 103 ? -1.688 4.815 -0.923 1.00 97.88 103 LYS A CA 1
ATOM 839 C C . LYS A 1 103 ? -1.123 4.393 0.435 1.00 97.88 103 LYS A C 1
ATOM 841 O O . LYS A 1 103 ? -1.890 4.176 1.367 1.00 97.88 103 LYS A O 1
ATOM 846 N N . ALA A 1 104 ? 0.200 4.311 0.572 1.00 97.81 104 ALA A N 1
ATOM 847 C CA . ALA A 1 104 ? 0.847 3.982 1.841 1.00 97.81 104 ALA A CA 1
ATOM 848 C C . ALA A 1 104 ? 0.566 5.040 2.923 1.00 97.81 104 ALA A C 1
ATOM 850 O O . ALA A 1 104 ? 0.248 4.684 4.058 1.00 97.81 104 ALA A O 1
ATOM 851 N N . ASP A 1 105 ? 0.610 6.329 2.570 1.00 98.06 105 ASP A N 1
ATOM 852 C CA . ASP A 1 105 ? 0.247 7.418 3.483 1.00 98.06 105 ASP A CA 1
ATOM 853 C C . ASP A 1 105 ? -1.231 7.337 3.908 1.00 98.06 105 ASP A C 1
ATOM 855 O O . ASP A 1 105 ? -1.535 7.494 5.091 1.00 98.06 105 ASP A O 1
ATOM 859 N N . GLN A 1 106 ? -2.147 7.024 2.982 1.00 98.12 106 GLN A N 1
ATOM 860 C CA . GLN A 1 106 ? -3.568 6.809 3.299 1.00 98.12 106 GLN A CA 1
ATOM 861 C C . GLN A 1 106 ? -3.772 5.638 4.270 1.00 98.12 106 GLN A C 1
ATOM 863 O O . GLN A 1 106 ? -4.505 5.773 5.249 1.00 98.12 106 GLN A O 1
ATOM 868 N N . ILE A 1 107 ? -3.097 4.506 4.039 1.00 98.00 107 ILE A N 1
ATOM 869 C CA . ILE A 1 107 ? -3.156 3.339 4.931 1.00 98.00 107 ILE A CA 1
ATOM 870 C C . ILE A 1 107 ? -2.642 3.700 6.328 1.00 98.00 107 ILE A C 1
ATOM 872 O O . ILE A 1 107 ? -3.264 3.308 7.317 1.00 98.00 107 ILE A O 1
ATOM 876 N N . ARG A 1 108 ? -1.551 4.475 6.431 1.00 98.31 108 ARG A N 1
ATOM 877 C CA . ARG A 1 108 ? -1.012 4.926 7.724 1.00 98.31 108 ARG A CA 1
ATOM 878 C C . ARG A 1 108 ? -2.053 5.727 8.506 1.00 98.31 108 ARG A C 1
ATOM 880 O O . ARG A 1 108 ? -2.330 5.392 9.653 1.00 98.31 108 ARG A O 1
ATOM 887 N N . VAL A 1 109 ? -2.673 6.721 7.869 1.00 98.19 109 VAL A N 1
ATOM 888 C CA . VAL A 1 109 ? -3.698 7.568 8.506 1.00 98.19 109 VAL A CA 1
ATOM 889 C C . VAL A 1 109 ? -4.904 6.743 8.957 1.00 98.19 109 VAL A C 1
ATOM 891 O O . VAL A 1 109 ? -5.360 6.894 10.088 1.00 98.19 109 VAL A O 1
ATOM 894 N N . LEU A 1 110 ? -5.407 5.845 8.106 1.00 98.00 110 LEU A N 1
ATOM 895 C CA . LEU A 1 110 ? -6.539 4.982 8.462 1.00 98.00 110 LEU A CA 1
ATOM 896 C C . LEU A 1 110 ? -6.202 4.038 9.621 1.00 98.00 110 LEU A C 1
ATOM 898 O O . LEU A 1 110 ? -7.045 3.798 10.483 1.00 98.00 110 LEU A O 1
ATOM 902 N N . THR A 1 111 ? -4.969 3.532 9.668 1.00 97.50 111 THR A N 1
ATOM 903 C CA . THR A 1 111 ? -4.497 2.679 10.768 1.00 97.50 111 THR A CA 1
ATOM 904 C C . THR A 1 111 ? -4.456 3.456 12.084 1.00 97.50 111 THR A C 1
ATOM 906 O O . THR A 1 111 ? -5.010 2.993 13.079 1.00 97.50 111 THR A O 1
ATOM 909 N N . GLU A 1 112 ? -3.892 4.667 12.086 1.00 97.88 112 GLU A N 1
ATOM 910 C CA . GLU A 1 112 ? -3.872 5.540 13.269 1.00 97.88 112 GLU A CA 1
ATOM 911 C C . GLU A 1 112 ? -5.295 5.881 13.747 1.00 97.88 112 GLU A C 1
ATOM 913 O O . GLU A 1 112 ? -5.594 5.798 14.940 1.00 97.88 112 GLU A O 1
ATOM 918 N N . GLN A 1 113 ? -6.207 6.199 12.822 1.00 97.94 113 GLN A N 1
ATOM 919 C CA . GLN A 1 113 ? -7.615 6.453 13.144 1.00 97.94 113 GLN A CA 1
ATOM 920 C C . GLN A 1 113 ? -8.295 5.225 13.765 1.00 97.94 113 GLN A C 1
ATOM 922 O O . GLN A 1 113 ? -9.000 5.355 14.768 1.00 97.94 113 GLN A O 1
ATOM 927 N N . ALA A 1 114 ? -8.060 4.030 13.217 1.00 97.44 114 ALA A N 1
ATOM 928 C CA . ALA A 1 114 ? -8.611 2.787 13.750 1.00 97.44 114 ALA A CA 1
ATOM 929 C C . ALA A 1 114 ? -8.103 2.491 15.172 1.00 97.44 114 ALA A C 1
ATOM 931 O O . ALA A 1 114 ? -8.882 2.074 16.032 1.00 97.44 114 ALA A O 1
ATOM 932 N N . GLU A 1 115 ? -6.823 2.750 15.456 1.00 98.00 115 GLU A N 1
ATOM 933 C CA . GLU A 1 115 ? -6.258 2.596 16.801 1.00 98.00 115 GLU A CA 1
ATOM 934 C C . GLU A 1 115 ? -6.886 3.554 17.818 1.00 98.00 115 GLU A C 1
ATOM 936 O O . GLU A 1 115 ? -7.173 3.151 18.951 1.00 98.00 115 GLU A O 1
ATOM 941 N N . VAL A 1 116 ? -7.124 4.812 17.429 1.00 98.00 116 VAL A N 1
ATOM 942 C CA . VAL A 1 116 ? -7.795 5.800 18.287 1.00 98.00 116 VAL A CA 1
ATOM 943 C C . VAL A 1 116 ? -9.212 5.343 18.622 1.00 98.00 116 VAL A C 1
ATOM 945 O O . VAL A 1 116 ? -9.572 5.300 19.801 1.00 98.00 116 VAL A O 1
ATOM 948 N N . VAL A 1 117 ? -9.990 4.937 17.615 1.00 97.75 117 VAL A N 1
ATOM 949 C CA . VAL A 1 117 ? -11.364 4.445 17.808 1.00 97.75 117 VAL A CA 1
ATOM 950 C C . VAL A 1 117 ? -11.377 3.203 18.697 1.00 97.75 117 VAL A C 1
ATOM 952 O O . VAL A 1 117 ? -12.196 3.107 19.610 1.00 97.75 117 VAL A O 1
ATOM 955 N N . LYS A 1 118 ? -10.435 2.273 18.504 1.00 97.81 118 LYS A N 1
ATOM 956 C CA . LYS A 1 118 ? -10.311 1.080 19.349 1.00 97.81 118 LYS A CA 1
ATOM 957 C C . LYS A 1 118 ? -10.077 1.446 20.817 1.00 97.81 118 LYS A C 1
ATOM 959 O O . LYS A 1 118 ? -10.782 0.944 21.689 1.00 97.81 118 LYS A O 1
ATOM 964 N N . LYS A 1 119 ? -9.131 2.349 21.099 1.00 97.25 119 LYS A N 1
ATOM 965 C CA . LYS A 1 119 ? -8.839 2.810 22.471 1.00 97.25 119 LYS A CA 1
ATOM 966 C C . LYS A 1 119 ? -10.038 3.513 23.110 1.00 97.25 119 LYS A C 1
ATOM 968 O O . LYS A 1 119 ? -10.303 3.303 24.295 1.00 97.25 119 LYS A O 1
ATOM 973 N N . GLN A 1 120 ? -10.756 4.333 22.340 1.00 96.25 120 GLN A N 1
ATOM 974 C CA . GLN A 1 120 ? -11.987 4.984 22.794 1.00 96.25 120 GLN A CA 1
ATOM 975 C C . GLN A 1 120 ? -13.052 3.945 23.150 1.00 96.25 120 GLN A C 1
ATOM 977 O O . GLN A 1 120 ? -13.567 3.964 24.266 1.00 96.25 120 GLN A O 1
ATOM 982 N N . HIS A 1 121 ? -13.299 2.982 22.263 1.00 96.94 121 HIS A N 1
ATOM 983 C CA . HIS A 1 121 ? -14.280 1.926 22.487 1.00 96.94 121 HIS A CA 1
ATOM 984 C C . HIS A 1 121 ? -13.955 1.073 23.724 1.00 96.94 121 HIS A C 1
ATOM 986 O O . HIS A 1 121 ? -14.822 0.833 24.560 1.00 96.94 121 HIS A O 1
ATOM 992 N N . GLU A 1 122 ? -12.691 0.678 23.905 1.00 97.31 122 GLU A N 1
ATOM 993 C CA . GLU A 1 122 ? -12.243 -0.030 25.112 1.00 97.31 122 GLU A CA 1
ATOM 994 C C . GLU A 1 122 ? -12.468 0.797 26.389 1.00 97.31 122 GLU A C 1
ATOM 996 O O . GLU A 1 122 ? -12.822 0.251 27.434 1.00 97.31 122 GLU A O 1
ATOM 1001 N N . SER A 1 123 ? -12.275 2.118 26.325 1.00 96.38 123 SER A N 1
ATOM 1002 C CA . SER A 1 123 ? -12.551 3.015 27.451 1.00 96.38 123 SER A CA 1
ATOM 1003 C C . SER A 1 123 ? -14.044 3.111 27.766 1.00 96.38 123 SER A C 1
ATOM 1005 O O . SER A 1 123 ? -14.418 3.071 28.936 1.00 96.38 123 SER A O 1
ATOM 1007 N N . GLU A 1 124 ? -14.897 3.211 26.747 1.00 97.06 124 GLU A N 1
ATOM 1008 C CA . GLU A 1 124 ? -16.353 3.243 26.916 1.00 97.06 124 GLU A CA 1
ATOM 1009 C C . GLU A 1 124 ? -16.884 1.944 27.524 1.00 97.06 124 GLU A C 1
ATOM 1011 O O . GLU A 1 124 ? -17.727 1.989 28.421 1.00 97.06 124 GLU A O 1
ATOM 1016 N N . ILE A 1 125 ? -16.373 0.790 27.080 1.00 97.31 125 ILE A N 1
ATOM 1017 C CA . ILE A 1 125 ? -16.715 -0.512 27.667 1.00 97.31 125 ILE A CA 1
ATOM 1018 C C . ILE A 1 125 ? -16.359 -0.518 29.156 1.00 97.31 125 ILE A C 1
ATOM 1020 O O . ILE A 1 125 ? -17.231 -0.790 29.980 1.00 97.31 125 ILE A O 1
ATOM 1024 N N . ARG A 1 126 ? -15.125 -0.135 29.517 1.00 96.75 126 ARG A N 1
ATOM 1025 C CA . ARG A 1 126 ? -14.691 -0.070 30.925 1.00 96.75 126 ARG A CA 1
ATOM 1026 C C . ARG A 1 126 ? -15.593 0.831 31.772 1.00 96.75 126 ARG A C 1
ATOM 1028 O O . ARG A 1 126 ? -15.979 0.450 32.874 1.00 96.75 126 ARG A O 1
ATOM 1035 N N . GLN A 1 127 ? -15.961 2.004 31.256 1.00 96.56 127 GLN A N 1
ATOM 1036 C CA . GLN A 1 127 ? -16.860 2.926 31.958 1.00 96.56 127 GLN A CA 1
ATOM 1037 C C . GLN A 1 127 ? -18.260 2.333 32.151 1.00 96.56 127 GLN A C 1
ATOM 1039 O O . GLN A 1 127 ? -18.827 2.442 33.238 1.00 96.56 127 GLN A O 1
ATOM 1044 N N . LYS A 1 128 ? -18.817 1.675 31.126 1.00 96.25 128 LYS A N 1
ATOM 1045 C CA . LYS A 1 128 ? -20.124 1.008 31.223 1.00 96.25 128 LYS A CA 1
ATOM 1046 C C . LYS A 1 128 ? -20.109 -0.141 32.227 1.00 96.25 128 LYS A C 1
ATOM 1048 O O . LYS A 1 128 ? -21.055 -0.271 32.997 1.00 96.25 128 LYS A O 1
ATOM 1053 N N . GLU A 1 129 ? -19.046 -0.938 32.258 1.00 97.00 129 GLU A N 1
ATOM 1054 C CA . GLU A 1 129 ? -18.879 -2.009 33.246 1.00 97.00 129 GLU A CA 1
ATOM 1055 C C . GLU A 1 129 ? -18.792 -1.461 34.677 1.00 97.00 129 GLU A C 1
ATOM 1057 O O . GLU A 1 129 ? -19.390 -2.024 35.595 1.00 97.00 129 GLU A O 1
ATOM 1062 N N . GLU A 1 130 ? -18.083 -0.348 34.886 1.00 96.94 130 GLU A N 1
ATOM 1063 C CA . GLU A 1 130 ? -18.001 0.299 36.198 1.00 96.94 130 GLU A CA 1
ATOM 1064 C C . GLU A 1 130 ? -19.353 0.877 36.638 1.00 96.94 130 GLU A C 1
ATOM 1066 O O . GLU A 1 130 ? -19.758 0.695 37.789 1.00 96.94 130 GLU A O 1
ATOM 1071 N N . LEU A 1 131 ? -20.084 1.523 35.724 1.00 96.19 131 LEU A N 1
ATOM 1072 C CA . LEU A 1 131 ? -21.441 2.009 35.982 1.00 96.19 131 LEU A CA 1
ATOM 1073 C C . LEU A 1 131 ? -22.398 0.862 36.315 1.00 96.19 131 LEU A C 1
ATOM 1075 O O . LEU A 1 131 ? -23.166 0.980 37.265 1.00 96.19 131 LEU A O 1
ATOM 1079 N N . ALA A 1 132 ? -22.316 -0.263 35.601 1.00 96.94 132 ALA A N 1
ATOM 1080 C CA . ALA A 1 132 ? -23.132 -1.442 35.885 1.00 96.94 132 ALA A CA 1
ATOM 1081 C C . ALA A 1 132 ? -22.855 -2.015 37.286 1.00 96.94 132 ALA A C 1
ATOM 1083 O O . ALA A 1 132 ? -23.793 -2.374 37.996 1.00 96.94 132 ALA A O 1
ATOM 1084 N N . LYS A 1 133 ? -21.586 -2.046 37.725 1.00 96.56 133 LYS A N 1
ATOM 1085 C CA . LYS A 1 133 ? -21.227 -2.452 39.096 1.00 96.56 133 LYS A CA 1
ATOM 1086 C C . LYS A 1 133 ? -21.801 -1.498 40.142 1.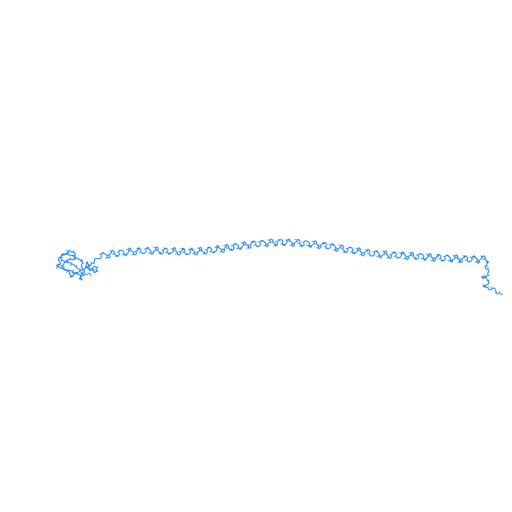00 96.56 133 LYS A C 1
ATOM 1088 O O . LYS A 1 133 ? -22.435 -1.954 41.087 1.00 96.56 133 LYS A O 1
ATOM 1093 N N . LYS A 1 134 ? -21.627 -0.184 39.949 1.00 95.62 134 LYS A N 1
ATOM 1094 C CA . LYS A 1 134 ? -22.177 0.838 40.857 1.00 95.62 134 LYS A CA 1
ATOM 1095 C C . LYS A 1 134 ? -23.699 0.760 40.943 1.00 95.62 134 LYS A C 1
ATOM 1097 O O . LYS A 1 134 ? -24.240 0.883 42.036 1.00 95.62 134 LYS A O 1
ATOM 1102 N N . GLN A 1 135 ? -24.374 0.518 39.820 1.00 96.19 135 GLN A N 1
ATOM 1103 C CA . GLN A 1 135 ? -25.822 0.326 39.798 1.00 96.19 135 GLN A CA 1
ATOM 1104 C C . GLN A 1 135 ? -26.229 -0.912 40.602 1.00 96.19 135 GLN A C 1
ATOM 1106 O O . GLN A 1 135 ? -27.105 -0.817 41.452 1.00 96.19 135 GLN A O 1
ATOM 1111 N N . ALA A 1 136 ? -25.543 -2.043 40.414 1.00 95.44 136 ALA A N 1
ATOM 1112 C CA . ALA A 1 136 ? -25.825 -3.258 41.176 1.00 95.44 136 ALA A CA 1
ATOM 1113 C C . ALA A 1 136 ? -25.620 -3.072 42.691 1.00 95.44 136 ALA A C 1
ATOM 1115 O O . ALA A 1 136 ? -26.359 -3.643 43.491 1.00 95.44 136 ALA A O 1
ATOM 1116 N N . ASP A 1 137 ? -24.626 -2.283 43.106 1.00 95.38 137 ASP A N 1
ATOM 1117 C CA . ASP A 1 137 ? -24.423 -1.956 44.519 1.00 95.38 137 ASP A CA 1
ATOM 1118 C C . ASP A 1 137 ? -25.495 -0.995 45.053 1.00 95.38 137 ASP A C 1
ATOM 1120 O O . ASP A 1 137 ? -25.961 -1.167 46.181 1.00 95.38 137 ASP A O 1
ATOM 1124 N N . LEU A 1 138 ? -25.946 -0.034 44.240 1.00 94.31 138 LEU A N 1
ATOM 1125 C CA . LEU A 1 138 ? -27.057 0.854 44.588 1.00 94.31 138 LEU A CA 1
ATOM 1126 C C . LEU A 1 138 ? -28.360 0.069 44.795 1.00 94.31 138 LEU A C 1
ATOM 1128 O O . LEU A 1 138 ? -29.056 0.292 45.786 1.00 94.31 138 LEU A O 1
ATOM 1132 N N . ASP A 1 139 ? -28.649 -0.891 43.917 1.00 94.62 139 ASP A N 1
ATOM 1133 C CA . ASP A 1 139 ? -29.835 -1.744 44.013 1.00 94.62 139 ASP A CA 1
ATOM 1134 C C . ASP A 1 139 ? -29.811 -2.585 45.306 1.00 94.62 139 ASP A C 1
ATOM 1136 O O . ASP A 1 139 ? -30.828 -2.712 45.990 1.00 94.62 139 ASP A O 1
ATOM 1140 N N . LYS A 1 140 ? -28.638 -3.098 45.716 1.00 94.00 140 LYS A N 1
ATOM 1141 C CA . LYS A 1 140 ? -28.481 -3.784 47.016 1.00 94.00 140 LYS A CA 1
ATOM 1142 C C . LYS A 1 140 ? -28.772 -2.854 48.191 1.00 94.00 140 LYS A C 1
ATOM 1144 O O . LYS A 1 140 ? -29.475 -3.255 49.115 1.00 94.00 140 LYS A O 1
ATOM 1149 N N . CYS A 1 141 ? -28.244 -1.630 48.169 1.00 91.88 141 CYS A N 1
ATOM 1150 C CA . CYS A 1 141 ? -28.508 -0.642 49.216 1.00 91.88 141 CYS A CA 1
ATOM 1151 C C . CYS A 1 141 ? -30.001 -0.305 49.318 1.00 91.88 141 CYS A C 1
ATOM 1153 O O . CYS A 1 141 ? -30.514 -0.200 50.430 1.00 91.88 141 CYS A O 1
ATOM 1155 N N . SER A 1 142 ? -30.700 -0.192 48.184 1.00 91.94 142 SER A N 1
ATOM 1156 C CA . SER A 1 142 ? -32.155 0.001 48.164 1.00 91.94 142 SER A CA 1
ATOM 1157 C C . SER A 1 142 ? -32.883 -1.156 48.850 1.00 91.94 142 SER A C 1
ATOM 1159 O O . SER A 1 142 ? -33.735 -0.922 49.701 1.00 91.94 142 SER A O 1
ATOM 1161 N N . ASN A 1 143 ? -32.498 -2.402 48.558 1.00 91.25 143 ASN A N 1
ATOM 1162 C CA . ASN A 1 143 ? -33.110 -3.574 49.190 1.00 91.25 143 ASN A CA 1
ATOM 1163 C C . ASN A 1 143 ? -32.890 -3.595 50.711 1.00 91.25 143 ASN A C 1
ATOM 1165 O O . ASN A 1 143 ? -33.830 -3.844 51.463 1.00 91.25 143 ASN A O 1
ATOM 1169 N N . PHE A 1 144 ? -31.674 -3.289 51.180 1.00 92.19 144 PHE A N 1
ATOM 1170 C CA . PHE A 1 144 ? -31.406 -3.191 52.619 1.00 92.19 144 PHE A CA 1
ATOM 1171 C C . PHE A 1 144 ? -32.215 -2.077 53.283 1.00 92.19 144 PHE A C 1
ATOM 1173 O O . PHE A 1 144 ? -32.678 -2.247 54.407 1.00 92.19 144 PHE A O 1
ATOM 1180 N N . HIS A 1 145 ? -32.406 -0.947 52.601 1.00 92.06 145 HIS A N 1
ATOM 1181 C CA . HIS A 1 145 ? -33.242 0.133 53.110 1.00 92.06 145 HIS A CA 1
ATOM 1182 C C . HIS A 1 145 ? -34.694 -0.326 53.310 1.00 92.06 145 HIS A C 1
ATOM 1184 O O . HIS A 1 145 ? -35.261 -0.107 54.380 1.00 92.06 145 HIS A O 1
ATOM 1190 N N . ASP A 1 146 ? -35.258 -1.045 52.336 1.00 93.12 146 ASP A N 1
ATOM 1191 C CA . ASP A 1 146 ? -36.610 -1.604 52.434 1.00 93.12 146 ASP A CA 1
ATOM 1192 C C . ASP A 1 146 ? -36.736 -2.640 53.563 1.00 93.12 146 ASP A C 1
ATOM 1194 O O . ASP A 1 146 ? -37.754 -2.695 54.259 1.00 93.12 146 ASP A O 1
ATOM 1198 N N . GLU A 1 147 ? -35.712 -3.473 53.767 1.00 95.12 147 GLU A N 1
ATOM 1199 C CA . GLU A 1 147 ? -35.663 -4.428 54.880 1.00 95.12 147 GLU A CA 1
ATOM 1200 C C . GLU A 1 147 ? -35.597 -3.728 56.242 1.00 95.12 147 GLU A C 1
ATOM 1202 O O . GLU A 1 147 ? -36.314 -4.127 57.164 1.00 95.12 147 GLU A O 1
ATOM 1207 N N . ILE A 1 148 ? -34.796 -2.664 56.365 1.00 95.44 148 ILE A N 1
ATOM 1208 C CA . ILE A 1 148 ? -34.710 -1.848 57.584 1.00 95.44 148 ILE A CA 1
ATOM 1209 C C . ILE A 1 148 ? -36.071 -1.228 57.901 1.00 95.44 148 ILE A C 1
ATOM 1211 O O . ILE A 1 148 ? -36.544 -1.376 59.025 1.00 95.44 148 ILE A O 1
ATOM 1215 N N . LEU A 1 149 ? -36.744 -0.619 56.918 1.00 95.19 149 LEU A N 1
ATOM 1216 C CA . LEU A 1 149 ? -38.069 -0.019 57.115 1.00 95.19 149 LEU A CA 1
ATOM 1217 C C . LEU A 1 149 ? -39.098 -1.044 57.616 1.00 95.19 149 LEU A C 1
ATOM 1219 O O . LEU A 1 149 ? -39.867 -0.762 58.537 1.00 95.19 149 LEU A O 1
ATOM 1223 N N . LYS A 1 150 ? -39.096 -2.261 57.056 1.00 96.25 150 LYS A N 1
ATOM 1224 C CA . LYS A 1 150 ? -39.970 -3.355 57.520 1.00 96.25 150 LYS A CA 1
ATOM 1225 C C . LYS A 1 150 ? -39.628 -3.796 58.943 1.00 96.25 150 LYS A C 1
ATOM 1227 O O . LYS A 1 150 ? -40.529 -4.052 59.742 1.00 96.25 150 LYS A O 1
ATOM 1232 N N . ALA A 1 151 ? -38.340 -3.895 59.270 1.00 95.19 151 ALA A N 1
ATOM 1233 C CA . ALA A 1 151 ? -37.895 -4.256 60.610 1.00 95.19 151 ALA A CA 1
ATOM 1234 C C . ALA A 1 151 ? -38.291 -3.188 61.644 1.00 95.19 151 ALA A C 1
ATOM 1236 O O . ALA A 1 151 ? -38.776 -3.537 62.719 1.00 95.19 151 ALA A O 1
ATOM 1237 N N . GLU A 1 152 ? -38.148 -1.903 61.313 1.00 96.12 152 GLU A N 1
ATOM 1238 C CA . GLU A 1 152 ? -38.571 -0.779 62.155 1.00 96.12 152 GLU A CA 1
ATOM 1239 C C . GLU A 1 152 ? -40.078 -0.808 62.425 1.00 96.12 152 GLU A C 1
ATOM 1241 O O . GLU A 1 152 ? -40.490 -0.719 63.583 1.00 96.12 152 GLU A O 1
ATOM 1246 N N . GLN A 1 153 ? -40.894 -1.020 61.387 1.00 96.56 153 GLN A N 1
ATOM 1247 C CA . GLN A 1 153 ? -42.344 -1.190 61.536 1.00 96.56 153 GLN A CA 1
ATOM 1248 C C . GLN A 1 153 ? -42.676 -2.348 62.483 1.00 96.56 153 GLN A C 1
ATOM 1250 O O . GLN A 1 153 ? -43.459 -2.181 63.418 1.00 96.56 153 GLN A O 1
ATOM 1255 N N . ARG A 1 154 ? -42.021 -3.503 62.308 1.00 96.75 154 ARG A N 1
ATOM 1256 C CA . ARG A 1 154 ? -42.260 -4.671 63.162 1.00 96.75 154 ARG A CA 1
ATOM 1257 C C . ARG A 1 154 ? -41.831 -4.446 64.614 1.00 96.75 154 ARG A C 1
ATOM 1259 O O . ARG A 1 154 ? -42.492 -4.933 65.530 1.00 96.75 154 ARG A O 1
ATOM 1266 N N . ILE A 1 155 ? -40.732 -3.724 64.844 1.00 96.12 155 ILE A N 1
ATOM 1267 C CA . ILE A 1 155 ? -40.289 -3.341 66.193 1.00 96.12 155 ILE A CA 1
ATOM 1268 C C . ILE A 1 155 ? -41.354 -2.483 66.876 1.00 96.12 155 ILE A C 1
ATOM 1270 O O . ILE A 1 155 ? -41.626 -2.693 68.059 1.00 96.12 155 ILE A O 1
ATOM 1274 N N . GLU A 1 156 ? -41.950 -1.539 66.151 1.00 96.75 156 GLU A N 1
ATOM 1275 C CA . GLU A 1 156 ? -42.964 -0.646 66.705 1.00 96.75 156 GLU A CA 1
ATOM 1276 C C . GLU A 1 156 ? -44.269 -1.385 67.033 1.00 96.75 156 GLU A C 1
ATOM 1278 O O . GLU A 1 156 ? -44.810 -1.211 68.124 1.00 96.75 156 GLU A O 1
ATOM 1283 N N . GLU A 1 157 ? -44.711 -2.309 66.177 1.00 96.62 157 GLU A N 1
ATOM 1284 C CA . GLU A 1 157 ? -45.835 -3.209 66.479 1.00 96.62 157 GLU A CA 1
ATOM 1285 C C . GLU A 1 157 ? -45.599 -4.002 67.774 1.00 96.62 157 GLU A C 1
ATOM 1287 O O . GLU A 1 157 ? -46.432 -3.991 68.679 1.00 96.62 157 GLU A O 1
ATOM 1292 N N . ILE A 1 158 ? -44.423 -4.628 67.911 1.00 96.12 158 ILE A N 1
ATOM 1293 C CA . ILE A 1 158 ? -44.063 -5.404 69.109 1.00 96.12 158 ILE A CA 1
ATOM 1294 C C . ILE A 1 158 ? -44.016 -4.514 70.360 1.00 96.12 158 ILE A C 1
ATOM 1296 O O . ILE A 1 158 ? -44.321 -4.977 71.462 1.00 96.12 158 ILE A O 1
ATOM 1300 N N . ARG A 1 159 ? -43.599 -3.247 70.235 1.00 96.31 159 ARG A N 1
ATOM 1301 C CA . ARG A 1 159 ? -43.611 -2.296 71.358 1.00 96.31 159 ARG A CA 1
ATOM 1302 C C . ARG A 1 159 ? -45.033 -2.013 71.824 1.00 96.31 159 ARG A C 1
ATOM 1304 O O . ARG A 1 159 ? -45.281 -2.110 73.023 1.00 96.31 159 ARG A O 1
ATOM 1311 N N . LEU A 1 160 ? -45.948 -1.742 70.897 1.00 95.44 160 LEU A N 1
ATOM 1312 C CA . LEU A 1 160 ? -47.358 -1.498 71.204 1.00 95.44 160 LEU A CA 1
ATOM 1313 C C . LEU A 1 160 ? -48.011 -2.723 71.857 1.00 95.44 160 LEU A C 1
ATOM 1315 O O . LEU A 1 160 ? -48.621 -2.594 72.919 1.00 95.44 160 LEU A O 1
ATOM 1319 N N . GLU A 1 161 ? -47.803 -3.915 71.290 1.00 95.06 161 GLU A N 1
ATOM 1320 C CA . GLU A 1 161 ? -48.279 -5.183 71.863 1.00 95.06 161 GLU A CA 1
ATOM 1321 C C . GLU A 1 161 ? -47.736 -5.392 73.289 1.00 95.06 161 GLU A C 1
ATOM 1323 O O . GLU A 1 161 ? -48.472 -5.740 74.215 1.00 95.06 161 GLU A O 1
ATOM 1328 N N . ARG A 1 162 ? -46.437 -5.139 73.503 1.00 94.94 162 ARG A N 1
ATOM 1329 C CA . ARG A 1 162 ? -45.801 -5.253 74.824 1.00 94.94 162 ARG A CA 1
ATOM 1330 C C . ARG A 1 162 ? -46.404 -4.279 75.830 1.00 94.94 162 ARG A C 1
ATOM 1332 O O . ARG A 1 162 ? -46.630 -4.669 76.977 1.00 94.94 162 ARG A O 1
ATOM 1339 N N . ASP A 1 163 ? -46.621 -3.030 75.441 1.00 93.44 163 ASP A N 1
ATOM 1340 C CA . ASP A 1 163 ? -47.177 -2.008 76.326 1.00 93.44 163 ASP A CA 1
ATOM 1341 C C . ASP A 1 163 ? -48.637 -2.308 76.681 1.00 93.44 163 ASP A C 1
ATOM 1343 O O . ASP A 1 163 ? -49.040 -2.117 77.833 1.00 93.44 163 ASP A O 1
ATOM 1347 N N . GLU A 1 164 ? -49.408 -2.880 75.755 1.00 93.56 164 GLU A N 1
ATOM 1348 C CA . GLU A 1 164 ? -50.756 -3.379 76.024 1.00 93.56 164 GLU A CA 1
ATOM 1349 C C . GLU A 1 164 ? -50.742 -4.545 77.029 1.00 93.56 164 GLU A C 1
ATOM 1351 O O . GLU A 1 164 ? -51.460 -4.514 78.037 1.00 93.56 164 GLU A O 1
ATOM 1356 N N . VAL A 1 165 ? -49.866 -5.537 76.835 1.00 92.81 165 VAL A N 1
ATOM 1357 C CA . VAL A 1 165 ? -49.676 -6.644 77.791 1.00 92.81 165 VAL A CA 1
ATOM 1358 C C . VAL A 1 165 ? -49.221 -6.122 79.158 1.00 92.81 165 VAL A C 1
ATOM 1360 O O . VAL A 1 165 ? -49.718 -6.550 80.198 1.00 92.81 165 VAL A O 1
ATOM 1363 N N . ARG A 1 166 ? -48.309 -5.149 79.197 1.00 91.06 166 ARG A N 1
ATOM 1364 C CA . ARG A 1 166 ? -47.852 -4.536 80.451 1.00 91.06 166 ARG A CA 1
ATOM 1365 C C . ARG A 1 166 ? -48.982 -3.784 81.154 1.00 91.06 166 ARG A C 1
ATOM 1367 O O . ARG A 1 166 ? -49.127 -3.895 82.372 1.00 91.06 166 ARG A O 1
ATOM 1374 N N . SER A 1 167 ? -49.790 -3.041 80.399 1.00 91.00 167 SER A N 1
ATOM 1375 C CA . SER A 1 167 ? -50.955 -2.317 80.910 1.00 91.00 167 SER A CA 1
ATOM 1376 C C . SER A 1 167 ? -51.993 -3.277 81.491 1.00 91.00 167 SER A C 1
ATOM 1378 O O . SER A 1 167 ? -52.457 -3.074 82.615 1.00 91.00 167 SER A O 1
ATOM 1380 N N . THR A 1 168 ? -52.309 -4.366 80.788 1.00 88.69 168 THR A N 1
ATOM 1381 C CA . THR A 1 168 ? -53.226 -5.403 81.288 1.00 88.69 168 THR A CA 1
ATOM 1382 C C . THR A 1 168 ? -52.678 -6.109 82.528 1.00 88.69 168 THR A C 1
ATOM 1384 O O . THR A 1 168 ? -53.414 -6.252 83.504 1.00 88.69 168 THR A O 1
ATOM 1387 N N . LEU A 1 169 ? -51.388 -6.458 82.558 1.00 85.56 169 LEU A N 1
ATOM 1388 C CA . LEU A 1 169 ? -50.757 -7.091 83.718 1.00 85.56 169 LEU A CA 1
ATOM 1389 C C . LEU A 1 169 ? -50.770 -6.178 84.952 1.00 85.56 169 LEU A C 1
ATOM 1391 O O . LEU A 1 169 ? -51.041 -6.647 86.054 1.00 85.56 169 LEU A O 1
ATOM 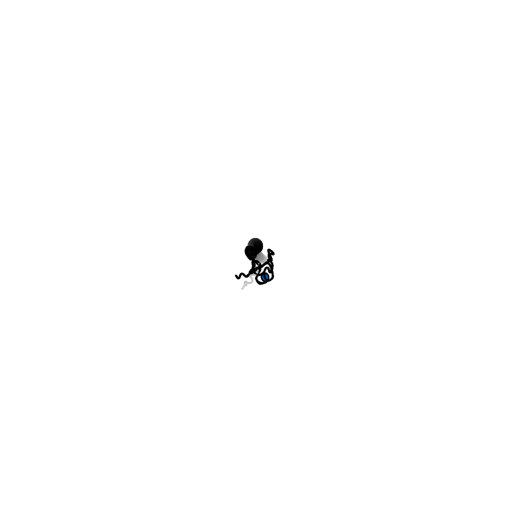1395 N N . SER A 1 170 ? -50.558 -4.869 84.773 1.00 82.25 170 SER A N 1
ATOM 1396 C CA . SER A 1 170 ? -50.611 -3.891 85.872 1.00 82.25 170 SER A CA 1
ATOM 1397 C C . SER A 1 170 ? -51.992 -3.780 86.533 1.00 82.25 170 SER A C 1
ATOM 1399 O O . SER A 1 170 ? -52.091 -3.410 87.700 1.00 82.25 170 SER A O 1
ATOM 1401 N N . LYS A 1 171 ? -53.059 -4.139 85.806 1.00 85.06 171 LYS A N 1
ATOM 1402 C CA . LYS A 1 171 ? -54.439 -4.174 86.312 1.00 85.06 171 LYS A CA 1
ATOM 1403 C C . LYS A 1 171 ? -54.778 -5.476 87.045 1.00 85.06 171 LYS A C 1
ATOM 1405 O O . LYS A 1 171 ? -55.840 -5.550 87.659 1.00 85.06 171 LYS A O 1
ATOM 1410 N N . VAL A 1 172 ? -53.919 -6.499 86.995 1.00 85.50 172 VAL A N 1
ATOM 1411 C CA . VAL A 1 172 ? -54.121 -7.740 87.755 1.00 85.50 172 VAL A CA 1
ATOM 1412 C C . VAL A 1 172 ? -53.831 -7.451 89.232 1.00 85.50 172 VAL A C 1
ATOM 1414 O O . VAL A 1 172 ? -52.698 -7.112 89.571 1.00 85.50 172 VAL A O 1
ATOM 1417 N N . PRO A 1 173 ? -54.819 -7.583 90.136 1.00 83.19 173 PRO A N 1
ATOM 1418 C CA . PRO A 1 173 ? -54.599 -7.317 91.549 1.00 83.19 173 PRO A CA 1
ATOM 1419 C C . PRO A 1 173 ? -53.629 -8.352 92.131 1.00 83.19 173 PRO A C 1
ATOM 1421 O O . PRO A 1 173 ? -53.844 -9.562 92.016 1.00 83.19 173 PRO A O 1
ATOM 1424 N N . THR A 1 174 ? -52.573 -7.871 92.783 1.00 90.88 174 THR A N 1
ATOM 1425 C CA . THR A 1 174 ? -51.595 -8.675 93.527 1.00 90.88 174 THR A CA 1
ATOM 1426 C C . THR A 1 174 ? -51.701 -8.386 95.023 1.00 90.88 174 THR A C 1
ATOM 1428 O O . THR A 1 174 ? -52.256 -7.377 95.460 1.00 90.88 174 THR A O 1
ATOM 1431 N N . CYS A 1 175 ? -51.218 -9.314 95.845 1.00 91.88 175 CYS A N 1
ATOM 1432 C CA . CYS A 1 175 ? -51.185 -9.158 97.287 1.00 91.88 175 CYS A CA 1
ATOM 1433 C C . CYS A 1 175 ? -50.362 -7.922 97.649 1.00 91.88 175 CYS A C 1
ATOM 1435 O O . CYS A 1 175 ? -49.174 -7.874 97.354 1.00 91.88 175 CYS A O 1
ATOM 1437 N N . VAL A 1 176 ? -50.944 -6.989 98.401 1.00 90.94 176 VAL A N 1
ATOM 1438 C CA . VAL A 1 176 ? -50.288 -5.720 98.776 1.00 90.94 176 VAL A CA 1
ATOM 1439 C C . VAL A 1 176 ? -49.067 -5.880 99.695 1.00 90.94 176 VAL A C 1
ATOM 1441 O O . VAL A 1 176 ? -48.436 -4.892 100.050 1.00 90.94 176 VAL A O 1
ATOM 1444 N N . ILE A 1 177 ? -48.751 -7.109 100.117 1.00 92.06 177 ILE A N 1
ATOM 1445 C CA . ILE A 1 177 ? -47.643 -7.421 101.026 1.00 92.06 177 ILE A CA 1
ATOM 1446 C C . ILE A 1 177 ? -46.464 -8.029 100.267 1.00 92.06 177 ILE A C 1
ATOM 1448 O O . ILE A 1 177 ? -45.351 -7.533 100.392 1.00 92.06 177 ILE A O 1
ATOM 1452 N N . CYS A 1 178 ? -46.683 -9.097 99.490 1.00 91.88 178 CYS A N 1
ATOM 1453 C CA . CYS A 1 178 ? -45.603 -9.728 98.724 1.00 91.88 178 CYS A CA 1
ATOM 1454 C C . CYS A 1 178 ? -45.491 -9.237 97.277 1.00 91.88 178 CYS A C 1
ATOM 1456 O O . CYS A 1 178 ? -44.486 -9.524 96.641 1.00 91.88 178 CYS A O 1
ATOM 1458 N N . LEU A 1 179 ? -46.509 -8.539 96.758 1.00 89.56 179 LEU A N 1
ATOM 1459 C CA . LEU A 1 179 ? -46.616 -8.035 95.378 1.00 89.56 179 LEU A CA 1
ATOM 1460 C C . LEU A 1 179 ? -46.485 -9.102 94.276 1.00 89.56 179 LEU A C 1
ATOM 1462 O O . LEU A 1 179 ? -46.335 -8.768 93.107 1.00 89.56 179 LEU A O 1
ATOM 1466 N N . ASP A 1 180 ? -46.586 -10.375 94.650 1.00 88.88 180 ASP A N 1
ATOM 1467 C CA . ASP A 1 180 ? -46.295 -11.519 93.784 1.00 88.88 180 ASP A CA 1
ATOM 1468 C C . ASP A 1 180 ? -47.556 -12.369 93.537 1.00 88.88 180 ASP A C 1
ATOM 1470 O O . ASP A 1 180 ? -48.033 -12.520 92.415 1.00 88.88 180 ASP A O 1
ATOM 1474 N N . LYS A 1 181 ? -48.188 -12.856 94.611 1.00 90.00 181 LYS A N 1
ATOM 1475 C CA . LYS A 1 181 ? -49.363 -13.743 94.531 1.00 90.00 181 LYS A CA 1
ATOM 1476 C C . LYS A 1 181 ? -50.668 -12.955 94.469 1.00 90.00 181 LYS A C 1
ATOM 1478 O O . LYS A 1 181 ? -50.766 -11.894 95.080 1.00 90.00 181 LYS A O 1
ATOM 1483 N N . ARG A 1 182 ? -51.706 -13.493 93.820 1.00 90.69 182 ARG A N 1
ATOM 1484 C CA . ARG A 1 182 ? -53.050 -12.882 93.817 1.00 90.69 182 ARG A CA 1
ATOM 1485 C C . ARG A 1 182 ? -53.636 -12.789 95.237 1.00 90.69 182 ARG A C 1
ATOM 1487 O O . ARG A 1 182 ? -53.371 -13.672 96.060 1.00 90.69 182 ARG A O 1
ATOM 1494 N N . PRO A 1 183 ? -54.426 -11.747 95.553 1.00 91.94 183 PRO A N 1
ATOM 1495 C CA . PRO A 1 183 ? -55.206 -11.713 96.777 1.00 91.94 183 PRO A CA 1
ATOM 1496 C C . PRO A 1 183 ? -56.150 -12.914 96.842 1.00 91.94 183 PRO A C 1
ATOM 1498 O O . PRO A 1 183 ? -56.772 -13.279 95.849 1.00 91.94 183 PRO A O 1
ATOM 1501 N N . GLN A 1 184 ? -56.215 -13.528 98.016 1.00 93.56 184 GLN A N 1
ATOM 1502 C CA . GLN A 1 184 ? -57.072 -14.672 98.333 1.00 93.56 184 GLN A CA 1
ATOM 1503 C C . GLN A 1 184 ? -57.764 -14.489 99.686 1.00 93.56 184 GLN A C 1
ATOM 1505 O O . GLN A 1 184 ? -58.626 -15.277 100.031 1.00 93.56 184 GLN A O 1
ATOM 1510 N N . MET A 1 185 ? -57.425 -13.456 100.459 1.00 90.62 185 MET A N 1
ATOM 1511 C CA . MET A 1 185 ? -57.951 -13.241 101.803 1.00 90.62 185 MET A CA 1
ATOM 1512 C C . MET A 1 185 ? -58.861 -12.019 101.840 1.00 90.62 185 MET A C 1
ATOM 1514 O O . MET A 1 185 ? -58.408 -10.904 101.570 1.00 90.62 185 MET A O 1
ATOM 1518 N N . LEU A 1 186 ? -60.119 -12.233 102.225 1.00 92.44 186 LEU A N 1
ATOM 1519 C CA . LEU A 1 186 ? -61.098 -11.193 102.533 1.00 92.44 186 LEU A CA 1
ATOM 1520 C C . LEU A 1 186 ? -61.158 -10.984 104.052 1.00 92.44 186 LEU A C 1
ATOM 1522 O O . LEU A 1 186 ? -61.415 -11.926 104.807 1.00 92.44 186 LEU A O 1
ATOM 1526 N N . TYR A 1 187 ? -60.925 -9.754 104.509 1.00 93.44 187 TYR A N 1
ATOM 1527 C CA . TYR A 1 187 ? -60.974 -9.408 105.934 1.00 93.44 187 TYR A CA 1
ATOM 1528 C C . TYR A 1 187 ? -62.334 -8.866 106.358 1.00 93.44 187 TYR A C 1
ATOM 1530 O O . TYR A 1 187 ? -62.873 -7.986 105.702 1.00 93.44 187 TYR A O 1
ATOM 1538 N N . MET A 1 188 ? -62.850 -9.309 107.504 1.00 92.62 188 MET A N 1
ATOM 1539 C CA . MET A 1 188 ? -64.130 -8.860 108.06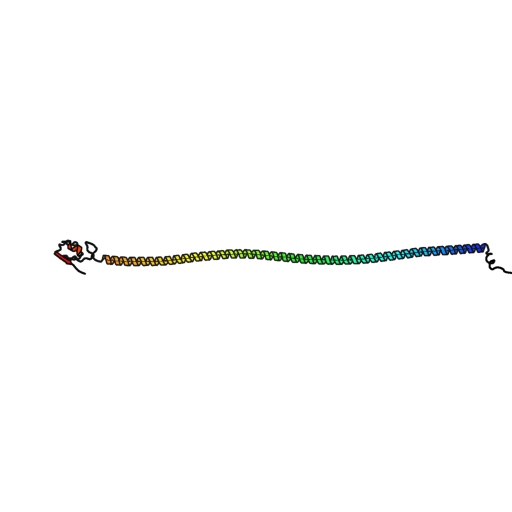1 1.00 92.62 188 MET A CA 1
ATOM 1540 C C . MET A 1 188 ? -63.934 -8.036 109.345 1.00 92.62 188 MET A C 1
ATOM 1542 O O . MET A 1 188 ? -63.061 -8.376 110.149 1.00 92.62 188 MET A O 1
ATOM 1546 N N . PRO A 1 189 ? -64.744 -6.980 109.579 1.00 90.50 189 PRO A N 1
ATOM 1547 C CA . PRO A 1 189 ? -65.889 -6.543 108.762 1.00 90.50 189 PRO A CA 1
ATOM 1548 C C . PRO A 1 189 ? -65.525 -5.582 107.611 1.00 90.50 189 PRO A C 1
ATOM 1550 O O . PRO A 1 189 ? -66.396 -5.200 106.838 1.00 90.50 189 PRO A O 1
ATOM 1553 N N . CYS A 1 190 ? -64.260 -5.173 107.476 1.00 93.88 190 CYS A N 1
ATOM 1554 C CA . CYS A 1 190 ? -63.865 -4.112 106.540 1.00 93.88 190 CYS A CA 1
ATOM 1555 C C . CYS A 1 190 ? -63.905 -4.496 105.049 1.00 93.88 190 CYS A C 1
ATOM 1557 O O . CYS A 1 190 ? -63.725 -3.629 104.202 1.00 93.88 190 CYS A O 1
ATOM 1559 N N . SER A 1 191 ? -64.104 -5.776 104.733 1.00 92.12 191 SER A N 1
ATOM 1560 C CA . SER A 1 191 ? -64.243 -6.356 103.391 1.00 92.12 191 SER A CA 1
ATOM 1561 C C . SER A 1 191 ? -63.089 -6.067 102.417 1.00 92.12 191 SER A C 1
ATOM 1563 O O . SER A 1 191 ? -63.272 -6.102 101.203 1.00 92.12 191 SER A O 1
ATOM 1565 N N . HIS A 1 192 ? -61.874 -5.808 102.913 1.00 94.75 192 HIS A N 1
ATOM 1566 C CA . HIS A 1 192 ? -60.706 -5.616 102.046 1.00 94.75 192 HIS A CA 1
ATOM 1567 C C . HIS A 1 192 ? -60.154 -6.966 101.562 1.00 94.75 192 HIS A C 1
ATOM 1569 O O . HIS A 1 192 ? -59.767 -7.804 102.379 1.00 94.75 192 HIS A O 1
ATOM 1575 N N . PHE A 1 193 ? -60.082 -7.148 100.238 1.00 93.31 193 PHE A N 1
ATOM 1576 C CA . PHE A 1 193 ? -59.549 -8.338 99.562 1.00 93.31 193 PHE A CA 1
ATOM 1577 C C . PHE A 1 193 ? -58.173 -8.055 98.947 1.00 93.31 193 PHE A C 1
ATOM 1579 O O . PHE A 1 193 ? -58.042 -7.759 97.762 1.00 93.31 193 PHE A O 1
ATOM 1586 N N . ILE A 1 194 ? -57.142 -8.050 99.791 1.00 92.00 194 ILE A N 1
ATOM 1587 C CA . ILE A 1 194 ? -55.850 -7.417 99.460 1.00 92.00 194 ILE A CA 1
ATOM 1588 C C . ILE A 1 194 ? -54.627 -8.302 99.721 1.00 92.00 194 ILE A C 1
ATOM 1590 O O . ILE A 1 194 ? -53.530 -7.971 99.276 1.00 92.00 194 ILE A O 1
ATOM 1594 N N . CYS A 1 195 ? -54.767 -9.420 100.441 1.00 92.69 195 CYS A N 1
ATOM 1595 C CA . CYS A 1 195 ? -53.642 -10.285 100.806 1.00 92.69 195 CYS A CA 1
ATOM 1596 C C . CYS A 1 195 ? -53.784 -11.686 100.209 1.00 92.69 195 CYS A C 1
ATOM 1598 O O . CYS A 1 195 ? -54.891 -12.208 100.134 1.00 92.69 195 CYS A O 1
ATOM 1600 N N . CYS 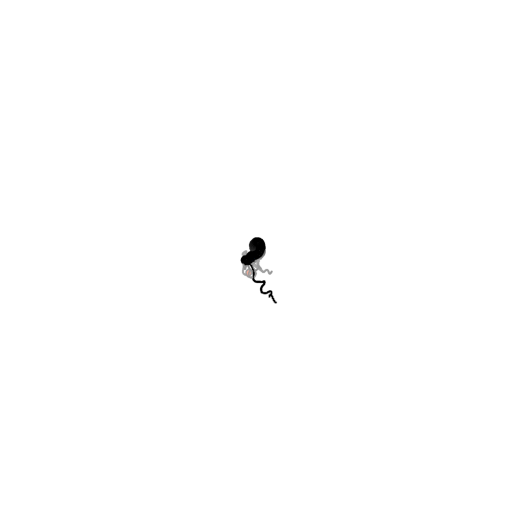A 1 196 ? -52.678 -12.317 99.811 1.00 93.62 196 CYS A N 1
ATOM 1601 C CA . CYS A 1 196 ? -52.657 -13.753 99.521 1.00 93.62 196 CYS A CA 1
ATOM 1602 C C . CYS A 1 196 ? -52.771 -14.552 100.826 1.00 93.62 196 CYS A C 1
ATOM 1604 O O . CYS A 1 196 ? -52.559 -14.003 101.913 1.00 93.62 196 CYS A O 1
ATOM 1606 N N . GLU A 1 197 ? -53.055 -15.848 100.731 1.00 91.12 197 GLU A N 1
ATOM 1607 C CA . GLU A 1 197 ? -53.230 -16.716 101.902 1.00 91.12 197 GLU A CA 1
ATOM 1608 C C . GLU A 1 197 ? -52.003 -16.708 102.838 1.00 91.12 197 GLU A C 1
ATOM 1610 O O . GLU A 1 197 ? -52.125 -16.514 104.049 1.00 91.12 197 GLU A O 1
ATOM 1615 N N . GLY A 1 198 ? -50.790 -16.802 102.278 1.00 91.25 198 GLY A N 1
ATOM 1616 C CA . GLY A 1 198 ? -49.549 -16.847 103.064 1.00 91.25 198 GLY A CA 1
ATOM 1617 C C . GLY A 1 198 ? -49.211 -15.549 103.813 1.00 91.25 198 GLY A C 1
ATOM 1618 O O . GLY A 1 198 ? -48.611 -15.590 104.893 1.00 91.25 198 GLY A O 1
ATOM 1619 N N . CYS A 1 199 ? -49.591 -14.393 103.262 1.00 93.38 199 CYS A N 1
ATOM 1620 C CA . CYS A 1 199 ? -49.382 -13.094 103.906 1.00 93.38 199 CYS A CA 1
ATOM 1621 C C . CYS A 1 199 ? -50.539 -12.734 104.840 1.00 93.38 199 CYS A C 1
ATOM 1623 O O . CYS A 1 199 ? -50.307 -12.187 105.917 1.00 93.38 199 CYS A O 1
ATOM 1625 N N . GLY A 1 200 ? -51.781 -13.029 104.451 1.00 90.38 200 GLY A N 1
ATOM 1626 C CA . GLY A 1 200 ? -52.949 -12.481 105.131 1.00 90.38 200 GLY A CA 1
ATOM 1627 C C . GLY A 1 200 ? -53.226 -13.071 106.512 1.00 90.38 200 GLY A C 1
ATOM 1628 O O . GLY A 1 200 ? -53.837 -12.438 107.378 1.00 90.38 200 GLY A O 1
ATOM 1629 N N . ASN A 1 201 ? -52.681 -14.252 106.787 1.00 88.56 201 ASN A N 1
ATOM 1630 C CA . ASN A 1 201 ? -52.784 -14.863 108.107 1.00 88.56 201 ASN A CA 1
ATOM 1631 C C . ASN A 1 201 ? -51.915 -14.178 109.175 1.00 88.56 201 ASN A C 1
ATOM 1633 O O . ASN A 1 201 ? -52.182 -14.359 110.356 1.00 88.56 201 ASN A O 1
ATOM 1637 N N . ARG A 1 202 ? -50.963 -13.319 108.789 1.00 89.50 202 ARG A N 1
ATOM 1638 C CA . ARG A 1 202 ? -49.958 -12.729 109.695 1.00 89.50 202 ARG A CA 1
ATOM 1639 C C . ARG A 1 202 ? -50.379 -11.431 110.393 1.00 89.50 202 ARG A C 1
ATOM 1641 O O . ARG A 1 202 ? -49.618 -10.919 111.204 1.00 89.50 202 ARG A O 1
ATOM 1648 N N . PHE A 1 203 ? -51.543 -10.877 110.058 1.00 87.62 203 PHE A N 1
ATOM 1649 C CA . PHE A 1 203 ? -51.976 -9.564 110.542 1.00 87.62 203 PHE A CA 1
ATOM 1650 C C . PHE A 1 203 ? -53.280 -9.648 111.340 1.00 87.62 203 PHE A C 1
ATOM 1652 O O . PHE A 1 203 ? -54.212 -10.332 110.916 1.00 87.62 203 PHE A O 1
ATOM 1659 N N . ASP A 1 204 ? -53.362 -8.901 112.443 1.00 88.94 204 ASP A N 1
ATOM 1660 C CA . ASP A 1 204 ? -54.570 -8.779 113.284 1.00 88.94 204 ASP A CA 1
ATOM 1661 C C . ASP A 1 204 ? -55.390 -7.513 112.977 1.00 88.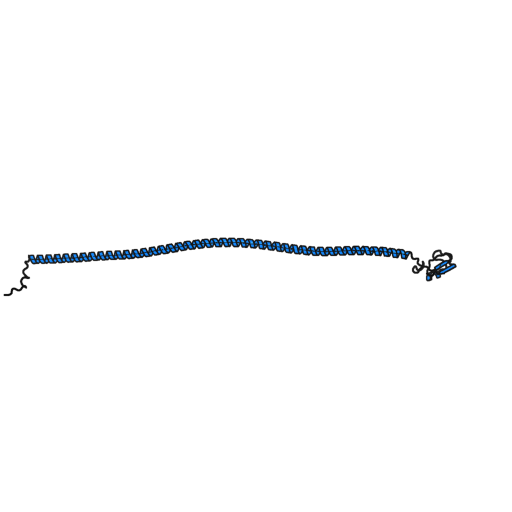94 204 ASP A C 1
ATOM 1663 O O . ASP A 1 204 ? -56.523 -7.348 113.431 1.00 88.94 204 ASP A O 1
ATOM 1667 N N . HIS A 1 205 ? -54.822 -6.615 112.172 1.00 92.19 205 HIS A N 1
ATOM 1668 C CA . HIS A 1 205 ? -55.456 -5.403 111.661 1.00 92.19 205 HIS A CA 1
ATOM 1669 C C . HIS A 1 205 ? -55.294 -5.368 110.141 1.00 92.19 205 HIS A C 1
ATOM 1671 O O . HIS A 1 205 ? -54.253 -5.769 109.621 1.00 92.19 205 HIS A O 1
ATOM 1677 N N . CYS A 1 206 ? -56.314 -4.895 109.422 1.00 92.38 206 CYS A N 1
ATOM 1678 C CA . CYS A 1 206 ? -56.275 -4.802 107.966 1.00 92.38 206 CYS A CA 1
ATOM 1679 C C . CYS A 1 206 ? -55.116 -3.886 107.527 1.00 92.38 206 CYS A C 1
ATOM 1681 O O . CYS A 1 206 ? -55.105 -2.719 107.920 1.00 92.38 206 CYS A O 1
ATOM 1683 N N . PRO A 1 207 ? -54.175 -4.352 106.687 1.00 91.38 207 PRO A N 1
ATOM 1684 C CA . PRO A 1 207 ? -53.050 -3.534 106.231 1.00 91.38 207 PRO A CA 1
ATOM 1685 C C . PRO A 1 207 ? -53.447 -2.237 105.509 1.00 91.38 207 PRO A C 1
ATOM 1687 O O . PRO A 1 207 ? -52.692 -1.270 105.545 1.00 91.38 207 PRO A O 1
ATOM 1690 N N . THR A 1 208 ? -54.631 -2.190 104.886 1.00 92.88 208 THR A N 1
ATOM 1691 C CA . THR A 1 208 ? -55.108 -1.005 104.152 1.00 92.88 208 THR A CA 1
ATOM 1692 C C . THR A 1 208 ? -55.859 -0.018 105.043 1.00 92.88 208 THR A C 1
ATOM 1694 O O . THR A 1 208 ? -55.505 1.156 105.074 1.00 92.88 208 THR A O 1
ATOM 1697 N N . CYS A 1 209 ? -56.879 -0.460 105.789 1.00 94.06 209 CYS A N 1
ATOM 1698 C CA . CYS A 1 209 ? -57.733 0.448 106.574 1.00 94.06 209 CYS A CA 1
ATOM 1699 C C . CYS A 1 209 ? -57.449 0.450 108.082 1.00 94.06 209 CYS A C 1
ATOM 1701 O O . CYS A 1 209 ? -58.109 1.170 108.826 1.00 94.06 209 CYS A O 1
ATOM 1703 N N . ARG A 1 210 ? -56.498 -0.371 108.548 1.00 92.75 210 ARG A N 1
ATOM 1704 C CA . ARG A 1 210 ? -56.090 -0.534 109.959 1.00 92.75 210 ARG A CA 1
ATOM 1705 C C . ARG A 1 210 ? -57.195 -1.007 110.911 1.00 92.75 210 ARG A C 1
ATOM 1707 O O . ARG A 1 210 ? -56.953 -1.139 112.106 1.00 92.75 210 ARG A O 1
ATOM 1714 N N . GLN A 1 211 ? -58.386 -1.318 110.402 1.00 94.06 211 GLN A N 1
ATOM 1715 C CA . GLN A 1 211 ? -59.482 -1.869 111.193 1.00 94.06 211 GLN A CA 1
ATOM 1716 C C . GLN A 1 211 ? -59.121 -3.263 111.719 1.00 94.06 211 GLN A C 1
ATOM 1718 O O . GLN A 1 211 ? -58.550 -4.076 110.987 1.00 94.06 211 GLN A O 1
ATOM 1723 N N . LYS A 1 212 ? -59.463 -3.541 112.983 1.00 92.75 212 LYS A N 1
ATOM 1724 C CA . LYS A 1 212 ? -59.243 -4.848 113.617 1.00 92.75 212 LYS A CA 1
ATOM 1725 C C . LYS A 1 212 ? -59.968 -5.950 112.836 1.00 92.75 212 LYS A C 1
ATOM 1727 O O . LYS A 1 212 ? -61.141 -5.795 112.498 1.00 92.75 212 LYS A O 1
ATOM 1732 N N . ILE A 1 213 ? -59.263 -7.041 112.547 1.00 94.06 213 ILE A N 1
ATOM 1733 C CA . ILE A 1 213 ? -59.794 -8.178 111.793 1.00 94.06 213 ILE A CA 1
ATOM 1734 C C . ILE A 1 213 ? -60.519 -9.108 112.767 1.00 94.06 213 ILE A C 1
ATOM 1736 O O . ILE A 1 213 ? -59.905 -9.670 113.669 1.00 94.06 213 ILE A O 1
ATOM 1740 N N . CYS A 1 214 ? -61.825 -9.281 112.572 1.00 91.12 214 CYS A N 1
ATOM 1741 C CA . CYS A 1 214 ? -62.653 -10.191 113.370 1.00 91.12 214 CYS A CA 1
ATOM 1742 C C . CYS A 1 214 ? -62.857 -11.550 112.683 1.00 91.12 214 CYS A C 1
ATOM 1744 O O . CYS A 1 214 ? -63.189 -12.529 113.342 1.00 91.12 214 CYS A O 1
ATOM 1746 N N . GLY A 1 215 ? -62.654 -11.615 111.365 1.00 88.06 215 GLY A N 1
ATOM 1747 C CA . GLY A 1 215 ? -62.760 -12.841 110.579 1.00 88.06 215 GLY A CA 1
ATOM 1748 C C . GLY A 1 215 ? -61.955 -12.746 109.286 1.00 88.06 215 GLY A C 1
ATOM 1749 O O . GLY A 1 215 ? -61.795 -11.659 108.727 1.00 88.06 215 GLY A O 1
ATOM 1750 N N . LYS A 1 216 ? -61.432 -13.884 108.827 1.00 91.94 216 LYS A N 1
ATOM 1751 C CA . LYS A 1 216 ? -60.655 -14.019 107.591 1.00 91.94 216 LYS A CA 1
ATOM 1752 C C . LYS A 1 216 ? -61.305 -15.098 106.733 1.00 91.94 216 LYS A C 1
ATOM 1754 O O . LYS A 1 216 ? -61.521 -16.200 107.226 1.00 91.94 216 LYS A O 1
ATOM 1759 N N . ILE A 1 217 ? -61.620 -14.782 105.482 1.00 90.88 217 ILE A N 1
ATOM 1760 C CA . ILE A 1 217 ? -62.202 -15.733 104.530 1.00 90.88 217 ILE A CA 1
ATOM 1761 C C . ILE A 1 217 ? -61.203 -15.934 103.396 1.00 90.88 217 ILE A C 1
ATOM 1763 O O . ILE A 1 217 ? -60.821 -14.963 102.740 1.00 90.88 217 ILE A O 1
ATOM 1767 N N . THR A 1 218 ? -60.790 -17.181 103.174 1.00 90.25 218 THR A N 1
ATOM 1768 C CA . THR A 1 218 ? -59.970 -17.555 102.020 1.00 90.25 218 THR A CA 1
ATOM 1769 C C . THR A 1 218 ? -60.879 -17.816 100.822 1.00 90.25 218 THR A C 1
ATOM 1771 O O . THR A 1 218 ? -61.790 -18.638 100.890 1.00 90.25 218 THR A O 1
ATOM 1774 N N . VAL A 1 219 ? -60.640 -17.108 99.725 1.00 88.19 219 VAL A N 1
ATOM 1775 C CA . VAL A 1 219 ? -61.313 -17.279 98.439 1.00 88.19 219 VAL A CA 1
ATOM 1776 C C . VAL A 1 219 ? -60.436 -18.171 97.569 1.00 88.19 219 VAL A C 1
ATOM 1778 O O . VAL A 1 219 ? -59.313 -17.801 97.221 1.00 88.19 219 VAL A O 1
ATOM 1781 N N . TYR A 1 220 ? -60.963 -19.339 97.218 1.00 82.12 220 TYR A N 1
ATOM 1782 C CA . TYR A 1 220 ? -60.350 -20.252 96.259 1.00 82.12 220 TYR A CA 1
ATOM 1783 C C . TYR A 1 220 ? -60.903 -19.932 94.864 1.00 82.12 220 TYR A C 1
ATOM 1785 O O . TYR A 1 220 ? -62.119 -19.835 94.696 1.00 82.12 220 TYR A O 1
ATOM 1793 N N . GLN A 1 221 ? -60.007 -19.698 93.903 1.00 61.38 221 GLN A N 1
ATOM 1794 C CA . GLN A 1 221 ? -60.317 -19.492 92.483 1.00 61.38 221 GLN A CA 1
ATOM 1795 C C . GLN A 1 221 ? -59.835 -20.692 91.681 1.00 61.38 221 GLN A C 1
ATOM 1797 O O . GLN A 1 221 ? -58.747 -21.205 92.031 1.00 61.38 221 GLN A O 1
#

InterPro domains:
  IPR001841 Zinc finger, RING-type [PS50089] (175-210)
  IPR013083 Zinc finger, RING/FYVE/PHD-type [G3DSA:3.30.40.10] (159-221)

pLDDT: mean 90.87, std 12.08, range [38.0, 98.38]